Protein AF-A0A9E6JVU6-F1 (afdb_monomer_lite)

pLDDT: mean 82.99, std 10.59, range [49.16, 95.31]

Foldseek 3Di:
DVVVVVVVVPPVVVVVVVVVVLVVCLVPPLLVLLLVLLLCQLVWFACVVVVPVDRDTPPNLVSLLSSLVSLVVVCVVVVHADVVLCPDPVNVVLVVVLVVLVVVLVVDPCNVVSVVVSSSSSSVCVSCPRVVVVSPVPVVSVVSSVVSNVVSLVVLVVQLVVQCVVVVVDPVCCQPSSPRRDNGNVVNVVVD

Secondary structure (DSSP, 8-state):
-HHHHHTTT-GGGGHHHHHHHHHHHHHH-HHHHHHHHHHHSTT-EEGGGGT-S---EETHHHHHHHHHHHHHHHHHHTTS--HHHHHSHHHHHHHHHHHHHHHHHHTSSSHHHHHHHHHHHHHHHIIIIIIHHHHTTSHHHHHHHHHHHHHHHHHHHHHHHHHHHHTTT-TGGGGTTTTTT-S-HHHHHTT-

Radius of gyration: 19.64 Å; chains: 1; bounding box: 47×49×50 Å

Sequence (192 aa):
MNCIFIANEFYWFSIIPAFLLLLLLFIFSLDILLLLIVFLTPLSVNLNDLNLNIGLNLPTEPILFGVMILFIVRVVYEGGFDRNILRHPVSKAILFYLFWIFVTSFTSSLPLVSFKFFVSKLWFILPIYFLGTQLFKNPKNIRRFIWMYLISFLIVIFYTIFAHSKYGFDEQTSHWVMSPFYNDHTSYGALL

Structure (mmCIF, N/CA/C/O backbone):
data_AF-A0A9E6JVU6-F1
#
_entry.id   AF-A0A9E6JVU6-F1
#
loop_
_atom_site.group_PDB
_atom_site.id
_atom_site.type_symbol
_atom_site.label_atom_id
_atom_site.label_alt_id
_atom_site.label_comp_id
_atom_site.label_asym_id
_atom_site.label_entity_id
_atom_site.label_seq_id
_atom_site.pdbx_PDB_ins_code
_atom_site.Cartn_x
_atom_site.Cartn_y
_atom_site.Cartn_z
_atom_site.occupancy
_atom_site.B_iso_or_equiv
_atom_site.auth_seq_id
_atom_site.auth_comp_id
_atom_site.auth_asym_id
_atom_site.auth_atom_id
_atom_site.pdbx_PDB_model_num
ATOM 1 N N . MET A 1 1 ? 1.590 -29.828 -16.496 1.00 53.28 1 MET A N 1
ATOM 2 C CA . MET A 1 1 ? 0.359 -29.343 -17.161 1.00 53.28 1 MET A CA 1
ATOM 3 C C . MET A 1 1 ? 0.561 -27.976 -17.820 1.00 53.28 1 MET A C 1
ATOM 5 O O . MET A 1 1 ? 0.352 -27.905 -19.019 1.00 53.28 1 MET A O 1
ATOM 9 N N . ASN A 1 2 ? 1.072 -26.943 -17.129 1.00 49.16 2 ASN A N 1
ATOM 10 C CA . ASN A 1 2 ? 1.327 -25.617 -17.739 1.00 49.16 2 ASN A CA 1
ATOM 11 C C . ASN A 1 2 ? 2.270 -25.629 -18.964 1.00 49.16 2 ASN A C 1
ATOM 13 O O . ASN A 1 2 ? 1.992 -24.938 -19.937 1.00 49.16 2 ASN A O 1
ATOM 17 N N . CYS A 1 3 ? 3.319 -26.463 -18.987 1.00 55.72 3 CYS A N 1
ATOM 18 C CA . CYS A 1 3 ? 4.245 -26.526 -20.133 1.00 55.72 3 CYS A CA 1
ATOM 19 C C . CYS A 1 3 ? 3.602 -27.024 -21.444 1.00 55.72 3 CYS A C 1
ATOM 21 O O . CYS A 1 3 ? 4.065 -26.657 -22.515 1.00 55.72 3 CYS A O 1
ATOM 23 N N . ILE A 1 4 ? 2.532 -27.827 -21.373 1.00 56.12 4 ILE A N 1
ATOM 24 C CA . ILE A 1 4 ? 1.838 -28.370 -22.559 1.00 56.12 4 ILE A CA 1
ATOM 25 C C . ILE A 1 4 ? 0.898 -27.317 -23.174 1.00 56.12 4 ILE A C 1
ATOM 27 O O . ILE A 1 4 ? 0.656 -27.321 -24.376 1.00 56.12 4 ILE A O 1
ATOM 31 N N . PHE A 1 5 ? 0.394 -26.378 -22.369 1.00 51.97 5 PHE A N 1
ATOM 32 C CA . PHE A 1 5 ? -0.512 -25.322 -22.832 1.00 51.97 5 PHE A CA 1
ATOM 33 C C . PHE A 1 5 ? 0.215 -24.066 -23.327 1.00 51.97 5 PHE A C 1
ATOM 35 O O . PHE A 1 5 ? -0.285 -23.409 -24.234 1.00 51.97 5 PHE A O 1
ATOM 42 N N . ILE A 1 6 ? 1.424 -23.785 -22.821 1.00 55.91 6 ILE A N 1
ATOM 43 C CA . ILE A 1 6 ? 2.306 -22.735 -23.368 1.00 55.91 6 ILE A CA 1
ATOM 44 C C . ILE A 1 6 ? 2.699 -23.052 -24.821 1.00 55.91 6 ILE A C 1
ATOM 46 O O . ILE A 1 6 ? 2.793 -22.146 -25.640 1.00 55.91 6 ILE A O 1
ATOM 50 N N . ALA A 1 7 ? 2.843 -24.337 -25.163 1.00 57.94 7 ALA A N 1
ATOM 51 C CA . ALA A 1 7 ? 3.103 -24.788 -26.532 1.00 57.94 7 ALA A CA 1
ATOM 52 C C . ALA A 1 7 ? 1.909 -24.600 -27.497 1.00 57.94 7 ALA A C 1
ATOM 54 O O . ALA A 1 7 ? 2.096 -24.705 -28.702 1.00 57.94 7 ALA A O 1
ATOM 55 N N . ASN A 1 8 ? 0.704 -24.316 -26.981 1.00 60.50 8 ASN A N 1
ATOM 56 C CA . ASN A 1 8 ? -0.525 -24.103 -27.758 1.00 60.50 8 ASN A CA 1
ATOM 57 C C . ASN A 1 8 ? -0.965 -22.619 -27.799 1.00 60.50 8 ASN A C 1
ATOM 59 O O . ASN A 1 8 ? -2.124 -22.339 -28.080 1.00 60.50 8 ASN A O 1
ATOM 63 N N . GLU A 1 9 ? -0.077 -21.673 -27.461 1.00 60.44 9 GLU A N 1
ATOM 64 C CA . GLU A 1 9 ? -0.303 -20.208 -27.482 1.00 60.44 9 GLU A CA 1
ATOM 65 C C . GLU A 1 9 ? -1.475 -19.661 -26.629 1.00 60.44 9 GLU A C 1
ATOM 67 O O . GLU A 1 9 ? -1.832 -18.484 -26.708 1.00 60.44 9 GLU A O 1
ATOM 72 N N . PHE A 1 10 ? -2.044 -20.453 -25.713 1.00 57.31 10 PHE A N 1
ATOM 73 C CA . PHE A 1 10 ? -3.068 -19.982 -24.769 1.00 57.31 10 PHE A CA 1
ATOM 74 C C . PHE A 1 10 ? -2.446 -19.373 -23.498 1.00 57.31 10 PHE A C 1
ATOM 76 O O . PHE A 1 10 ? -2.518 -19.937 -22.404 1.00 57.31 10 PHE A O 1
ATOM 83 N N . TYR A 1 11 ? -1.862 -18.177 -23.620 1.00 59.53 11 TYR A N 1
ATOM 84 C CA . TYR A 1 11 ? -1.200 -17.461 -22.512 1.00 59.53 11 TYR A CA 1
ATOM 85 C C . TYR A 1 11 ? -2.126 -17.115 -21.328 1.00 59.53 11 TYR A C 1
ATOM 87 O O . TYR A 1 11 ? -1.673 -17.024 -20.186 1.00 59.53 11 TYR A O 1
ATOM 95 N N . TRP A 1 12 ? -3.432 -16.989 -21.574 1.00 58.69 12 TRP A N 1
ATOM 96 C CA . TRP A 1 12 ? -4.444 -16.668 -20.558 1.00 58.69 12 TRP A CA 1
ATOM 97 C C . TRP A 1 12 ? -4.573 -17.754 -19.484 1.00 58.69 12 TRP A C 1
ATOM 99 O O . TRP A 1 12 ? -4.894 -17.461 -18.333 1.00 58.69 12 TRP A O 1
ATOM 109 N N . PHE A 1 13 ? -4.265 -19.009 -19.824 1.00 61.69 13 PHE A N 1
ATOM 110 C CA . PHE A 1 13 ? -4.377 -20.125 -18.888 1.00 61.69 13 PHE A CA 1
ATOM 111 C C . PHE A 1 13 ? -3.286 -20.103 -17.806 1.00 61.69 13 PHE A C 1
ATOM 113 O O . PHE A 1 13 ? -3.503 -20.616 -16.713 1.00 61.69 13 PHE A O 1
ATOM 120 N N . SER A 1 14 ? -2.148 -19.444 -18.053 1.00 63.38 14 SER A N 1
ATOM 121 C CA . SER A 1 14 ? -1.082 -19.260 -17.055 1.00 63.38 14 SER A CA 1
ATOM 122 C C . SER A 1 14 ? -1.459 -18.269 -15.947 1.00 63.38 14 SER A C 1
ATOM 124 O O . SER A 1 14 ? -0.895 -18.329 -14.855 1.00 63.38 14 SER A O 1
ATOM 126 N N . ILE A 1 15 ? -2.441 -17.393 -16.191 1.00 69.56 15 ILE A N 1
ATOM 127 C CA . ILE A 1 15 ? -2.975 -16.463 -15.184 1.00 69.56 15 ILE A CA 1
ATOM 128 C C . ILE A 1 15 ? -3.874 -17.210 -14.189 1.00 69.56 15 ILE A C 1
ATOM 130 O O . ILE A 1 15 ? -3.940 -16.833 -13.022 1.00 69.56 15 ILE A O 1
ATOM 134 N N . ILE A 1 16 ? -4.514 -18.307 -14.609 1.00 75.81 16 ILE A N 1
ATOM 135 C CA . ILE A 1 16 ? -5.481 -19.048 -13.788 1.00 75.81 16 ILE A CA 1
ATOM 136 C C . ILE A 1 16 ? -4.838 -19.614 -12.508 1.00 75.81 16 ILE A C 1
ATOM 138 O O . ILE A 1 16 ? -5.387 -19.358 -11.439 1.00 75.81 16 ILE A O 1
ATOM 142 N N . PRO A 1 17 ? -3.677 -20.307 -12.533 1.00 73.00 17 PRO A N 1
ATOM 143 C CA . PRO A 1 17 ? -3.016 -20.763 -11.309 1.00 73.00 17 PRO A CA 1
ATOM 144 C C . PRO A 1 17 ? -2.602 -19.621 -10.382 1.00 73.00 17 PRO A C 1
ATOM 146 O O . PRO A 1 17 ? -2.739 -19.748 -9.169 1.00 73.00 17 PRO A O 1
ATOM 149 N N . ALA A 1 18 ? -2.116 -18.504 -10.935 1.00 73.19 18 ALA A N 1
ATOM 150 C CA . ALA A 1 18 ? -1.723 -17.339 -10.146 1.00 73.19 18 ALA A CA 1
ATOM 151 C C . ALA A 1 18 ? -2.941 -16.692 -9.472 1.00 73.19 18 ALA A C 1
ATOM 153 O O . ALA A 1 18 ? -2.909 -16.403 -8.279 1.00 73.19 18 ALA A O 1
ATOM 154 N N . PHE A 1 19 ? -4.039 -16.539 -10.212 1.00 77.19 19 PHE A N 1
ATOM 155 C CA . PHE A 1 19 ? -5.305 -16.030 -9.699 1.00 77.19 19 PHE A CA 1
ATOM 156 C C . PHE A 1 19 ? -5.915 -16.965 -8.647 1.00 77.19 19 PHE A C 1
ATOM 158 O O . PHE A 1 19 ? -6.348 -16.506 -7.594 1.00 77.19 19 PHE A O 1
ATOM 165 N N . LEU A 1 20 ? -5.887 -18.280 -8.881 1.00 75.44 20 LEU A N 1
ATOM 166 C CA . LEU A 1 20 ? -6.368 -19.281 -7.930 1.00 75.44 20 LEU A CA 1
ATOM 167 C C . LEU A 1 20 ? -5.529 -19.278 -6.646 1.00 75.44 20 LEU A C 1
ATOM 169 O O . LEU A 1 20 ? -6.083 -19.312 -5.553 1.00 75.44 20 LEU A O 1
ATOM 173 N N . LEU A 1 21 ? -4.202 -19.188 -6.758 1.00 74.94 21 LEU A N 1
ATOM 174 C CA . LEU A 1 21 ? -3.305 -19.069 -5.609 1.00 74.94 21 LEU A CA 1
ATOM 175 C C . LEU A 1 21 ? -3.576 -17.784 -4.821 1.00 74.94 21 LEU A C 1
ATOM 177 O O . LEU A 1 21 ? -3.595 -17.811 -3.595 1.00 74.94 21 LEU A O 1
ATOM 181 N N . LEU A 1 22 ? -3.849 -16.679 -5.511 1.00 73.81 22 LEU A N 1
ATOM 182 C CA . LEU A 1 22 ? -4.203 -15.404 -4.895 1.00 73.81 22 LEU A CA 1
ATOM 183 C C . LEU A 1 22 ? -5.552 -15.494 -4.155 1.00 73.81 22 LEU A C 1
ATOM 185 O O . LEU A 1 22 ? -5.650 -15.053 -3.011 1.00 73.81 22 LEU A O 1
ATOM 189 N N . LEU A 1 23 ? -6.559 -16.146 -4.745 1.00 76.75 23 LEU A N 1
ATOM 190 C CA . LEU A 1 23 ? -7.835 -16.449 -4.084 1.00 76.75 23 LEU A CA 1
ATOM 191 C C . LEU A 1 23 ? -7.674 -17.375 -2.872 1.00 76.75 23 LEU A C 1
ATOM 193 O O . LEU A 1 23 ? -8.315 -17.164 -1.845 1.00 76.75 23 LEU A O 1
ATOM 197 N N . LEU A 1 24 ? -6.802 -18.380 -2.958 1.00 74.62 24 LEU A N 1
ATOM 198 C CA . LEU A 1 24 ? -6.487 -19.238 -1.818 1.00 74.62 24 LEU A CA 1
ATOM 199 C C . LEU A 1 24 ? -5.820 -18.416 -0.707 1.00 74.62 24 LEU A C 1
ATOM 201 O O . LEU A 1 24 ? -6.258 -18.471 0.437 1.00 74.62 24 LEU A O 1
ATOM 205 N N . LEU A 1 25 ? -4.826 -17.583 -1.023 1.00 73.19 25 LEU A N 1
ATOM 206 C CA . LEU A 1 25 ? -4.182 -16.708 -0.037 1.00 73.19 25 LEU A CA 1
ATOM 207 C C . LEU A 1 25 ? -5.180 -15.769 0.657 1.00 73.19 25 LEU A C 1
ATOM 209 O O . LEU A 1 25 ? -5.063 -15.553 1.864 1.00 73.19 25 LEU A O 1
ATOM 213 N N . PHE A 1 26 ? -6.186 -15.280 -0.074 1.00 73.38 26 PHE A N 1
ATOM 214 C CA . PHE A 1 26 ? -7.302 -14.498 0.469 1.00 73.38 26 PHE A CA 1
ATOM 215 C C . PHE A 1 26 ? -8.091 -15.215 1.555 1.00 73.38 26 PHE A C 1
ATOM 217 O O . PHE A 1 26 ? -8.480 -14.585 2.536 1.00 73.38 26 PHE A O 1
ATOM 224 N N . ILE A 1 27 ? -8.281 -16.522 1.417 1.00 68.00 27 ILE A N 1
ATOM 225 C CA . ILE A 1 27 ? -9.034 -17.324 2.381 1.00 68.00 27 ILE A CA 1
ATOM 226 C C . ILE A 1 27 ? -8.125 -17.809 3.521 1.00 68.00 27 ILE A C 1
ATOM 228 O O . ILE A 1 27 ? -8.565 -17.885 4.667 1.00 68.00 27 ILE A O 1
ATOM 232 N N . PHE A 1 28 ? -6.858 -18.120 3.232 1.00 68.44 28 PHE A N 1
ATOM 233 C CA . PHE A 1 28 ? -5.985 -18.840 4.162 1.00 68.44 28 PHE A CA 1
ATOM 234 C C . PHE A 1 28 ? -5.038 -17.958 4.989 1.00 68.44 28 PHE A C 1
ATOM 236 O O . PHE A 1 28 ? -4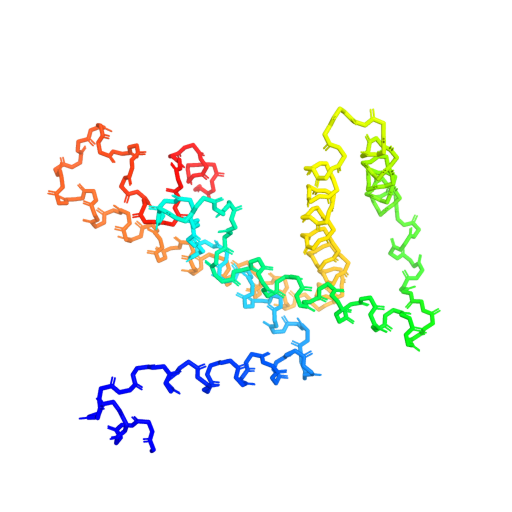.675 -18.359 6.095 1.00 68.44 28 PHE A O 1
ATOM 243 N N . SER A 1 29 ? -4.611 -16.779 4.512 1.00 77.88 29 SER A N 1
ATOM 244 C CA . SER A 1 29 ? -3.599 -15.991 5.237 1.00 77.88 29 SER A CA 1
ATOM 245 C C . SER A 1 29 ? -3.552 -14.505 4.860 1.00 77.88 29 SER A C 1
ATOM 247 O O . SER A 1 29 ? -2.857 -14.105 3.922 1.00 77.88 29 SER A O 1
ATOM 249 N N . LEU A 1 30 ? -4.193 -13.660 5.675 1.00 81.25 30 LEU A N 1
ATOM 250 C CA . LEU A 1 30 ? -4.125 -12.197 5.531 1.00 81.25 30 LEU A CA 1
ATOM 251 C C . LEU A 1 30 ? -2.701 -11.645 5.728 1.00 81.25 30 LEU A C 1
ATOM 253 O O . LEU A 1 30 ? -2.312 -10.696 5.049 1.00 81.25 30 LEU A O 1
ATOM 257 N N . ASP A 1 31 ? -1.897 -12.266 6.595 1.00 83.38 31 ASP A N 1
ATOM 258 C CA . ASP A 1 31 ? -0.523 -11.826 6.866 1.00 83.38 31 ASP A CA 1
ATOM 259 C C . ASP A 1 31 ? 0.374 -11.915 5.623 1.00 83.38 31 ASP A C 1
ATOM 261 O O . ASP A 1 31 ? 1.122 -10.987 5.309 1.00 83.38 31 ASP A O 1
ATOM 265 N N . ILE A 1 32 ? 0.289 -13.035 4.897 1.00 85.06 32 ILE A N 1
ATOM 266 C CA . ILE A 1 32 ? 1.079 -13.267 3.681 1.00 85.06 32 ILE A CA 1
ATOM 267 C C . ILE A 1 32 ? 0.606 -12.332 2.569 1.00 85.06 32 ILE A C 1
ATOM 269 O O . ILE A 1 32 ? 1.436 -11.805 1.836 1.00 85.06 32 ILE A O 1
ATOM 273 N N . LEU A 1 33 ? -0.701 -12.070 2.475 1.00 87.00 33 LEU A N 1
ATOM 274 C CA . LEU A 1 33 ? -1.240 -11.115 1.510 1.00 87.00 33 LEU A CA 1
ATOM 275 C C . LEU A 1 33 ? -0.729 -9.700 1.727 1.00 87.00 33 LEU A C 1
ATOM 277 O O . LEU A 1 33 ? -0.344 -9.050 0.762 1.00 87.00 33 LEU A O 1
ATOM 281 N N . LEU A 1 34 ? -0.683 -9.225 2.972 1.00 88.88 34 LEU A N 1
ATOM 282 C CA . LEU A 1 34 ? -0.108 -7.914 3.261 1.00 88.88 34 LEU A CA 1
ATOM 283 C C . LEU A 1 34 ? 1.375 -7.854 2.895 1.00 88.88 34 LEU A C 1
ATOM 285 O O . LEU A 1 34 ? 1.809 -6.884 2.282 1.00 88.88 34 LEU A O 1
ATOM 289 N N . LEU A 1 35 ? 2.149 -8.892 3.224 1.00 89.25 35 LEU A N 1
ATOM 290 C CA . LEU A 1 35 ? 3.562 -8.967 2.839 1.00 89.25 35 LEU A CA 1
ATOM 291 C C . LEU A 1 35 ? 3.742 -9.011 1.314 1.00 89.25 35 LEU A C 1
ATOM 293 O O . LEU A 1 35 ? 4.674 -8.400 0.794 1.00 89.25 35 LEU A O 1
ATOM 297 N N . LEU A 1 36 ? 2.841 -9.690 0.601 1.00 89.62 36 LEU A N 1
ATOM 298 C CA . LEU A 1 36 ? 2.813 -9.725 -0.857 1.00 89.62 36 LEU A CA 1
ATOM 299 C C . LEU A 1 36 ? 2.465 -8.354 -1.443 1.00 89.62 36 LEU A C 1
ATOM 301 O O . LEU A 1 36 ? 3.141 -7.918 -2.364 1.00 89.62 36 LEU A O 1
ATOM 305 N N . ILE A 1 37 ? 1.464 -7.651 -0.903 1.00 90.62 37 ILE A N 1
ATOM 306 C CA . ILE A 1 37 ? 1.123 -6.286 -1.327 1.00 90.62 37 ILE A CA 1
ATOM 307 C C . ILE A 1 37 ? 2.347 -5.385 -1.189 1.00 90.62 37 ILE A C 1
ATOM 309 O O . ILE A 1 37 ? 2.710 -4.716 -2.143 1.00 90.62 37 ILE A O 1
ATOM 313 N N . VAL A 1 38 ? 3.015 -5.418 -0.035 1.00 91.69 38 VAL A N 1
ATOM 314 C CA . VAL A 1 38 ? 4.202 -4.596 0.251 1.00 91.69 38 VAL A CA 1
ATOM 315 C C . VAL A 1 38 ? 5.341 -4.896 -0.712 1.00 91.69 38 VAL A C 1
ATOM 317 O O . VAL A 1 38 ? 6.021 -3.978 -1.160 1.00 91.69 38 VAL A O 1
ATOM 320 N N . PHE A 1 39 ? 5.527 -6.168 -1.059 1.00 91.81 39 PHE A N 1
ATOM 321 C CA . PHE A 1 39 ? 6.469 -6.569 -2.094 1.00 91.81 39 PHE A CA 1
ATOM 322 C C . PHE A 1 39 ? 6.048 -6.080 -3.484 1.00 91.81 39 PHE A C 1
ATOM 324 O O . PHE A 1 39 ? 6.892 -5.685 -4.277 1.00 91.81 39 PHE A O 1
ATOM 331 N N . LEU A 1 40 ? 4.759 -6.080 -3.807 1.00 89.75 40 LEU A N 1
ATOM 332 C CA . LEU A 1 40 ? 4.274 -5.646 -5.115 1.00 89.75 40 LEU A CA 1
ATOM 333 C C . LEU A 1 40 ? 4.188 -4.119 -5.247 1.00 89.75 40 LEU A C 1
ATOM 335 O O . LEU A 1 40 ? 4.125 -3.643 -6.372 1.00 89.75 40 LEU A O 1
ATOM 339 N N . THR A 1 41 ? 4.209 -3.347 -4.153 1.00 89.50 41 THR A N 1
ATOM 340 C CA . THR A 1 41 ? 4.083 -1.877 -4.188 1.00 89.50 41 THR A CA 1
ATOM 341 C C . THR A 1 41 ? 5.146 -1.201 -5.058 1.00 89.50 41 THR A C 1
ATOM 343 O O . THR A 1 41 ? 4.749 -0.473 -5.967 1.00 89.50 41 THR A O 1
ATOM 346 N N . PRO A 1 42 ? 6.459 -1.453 -4.882 1.00 87.25 42 PRO A N 1
ATOM 347 C CA . PRO A 1 42 ? 7.476 -0.847 -5.747 1.00 87.25 42 PRO A CA 1
ATOM 348 C C . PRO A 1 42 ? 7.432 -1.362 -7.191 1.00 87.25 42 PRO A C 1
ATOM 350 O O . PRO A 1 42 ? 7.838 -0.661 -8.106 1.00 87.25 42 PRO A O 1
ATOM 353 N N . LEU A 1 43 ? 6.929 -2.582 -7.401 1.00 86.69 43 LEU A N 1
ATOM 354 C CA . LEU A 1 43 ? 6.818 -3.223 -8.717 1.00 86.69 43 LEU A CA 1
ATOM 355 C C . LEU A 1 43 ? 5.474 -2.953 -9.407 1.00 86.69 43 LEU A C 1
ATOM 357 O O . LEU A 1 43 ? 5.210 -3.513 -10.472 1.00 86.69 43 LEU A O 1
ATOM 361 N N . SER A 1 44 ? 4.599 -2.156 -8.793 1.00 86.06 44 SER A N 1
ATOM 362 C CA . SER A 1 44 ? 3.299 -1.845 -9.373 1.00 86.06 44 SER A CA 1
ATOM 363 C C . SER A 1 44 ? 3.454 -0.864 -10.527 1.00 86.06 44 SER A C 1
ATOM 365 O O . SER A 1 44 ? 4.314 0.009 -10.500 1.00 86.06 44 SER A O 1
ATOM 367 N N . VAL A 1 45 ? 2.633 -1.043 -11.556 1.00 83.25 45 VAL A N 1
ATOM 368 C CA . VAL A 1 45 ? 2.657 -0.228 -12.770 1.00 83.25 45 VAL A CA 1
ATOM 369 C C . VAL A 1 45 ? 1.365 0.567 -12.843 1.00 83.25 45 VAL A C 1
ATOM 371 O O . VAL A 1 45 ? 0.273 0.015 -12.651 1.00 83.25 45 VAL A O 1
ATOM 374 N N . ASN A 1 46 ? 1.487 1.861 -13.128 1.00 80.88 46 ASN A N 1
ATOM 375 C CA . ASN A 1 46 ? 0.334 2.722 -13.316 1.00 80.88 46 ASN A CA 1
ATOM 376 C C . ASN A 1 46 ? -0.289 2.486 -14.698 1.00 80.88 46 ASN A C 1
ATOM 378 O O . ASN A 1 46 ? 0.388 2.537 -15.723 1.00 80.88 46 ASN A O 1
ATOM 382 N N . LEU A 1 47 ? -1.598 2.238 -14.737 1.00 73.81 47 LEU A N 1
ATOM 383 C CA . LEU A 1 47 ? -2.301 1.977 -15.992 1.00 73.81 47 LEU A CA 1
ATOM 384 C C . LEU A 1 47 ? -2.472 3.213 -16.890 1.00 73.81 47 LEU A C 1
ATOM 386 O O . LEU A 1 47 ? -2.653 3.029 -18.095 1.00 73.81 47 LEU A O 1
ATOM 390 N N . ASN A 1 48 ? -2.374 4.440 -16.357 1.00 65.56 48 ASN A N 1
ATOM 391 C CA . ASN A 1 48 ? -2.434 5.646 -17.193 1.00 65.56 48 ASN A CA 1
ATOM 392 C C . ASN A 1 48 ? -1.297 5.665 -18.221 1.00 65.56 48 ASN A C 1
ATOM 394 O O . ASN A 1 48 ? -1.516 6.066 -19.362 1.00 65.56 48 ASN A O 1
ATOM 398 N N . ASP A 1 49 ? -0.117 5.164 -17.846 1.00 61.09 49 ASP A N 1
ATOM 399 C CA . ASP A 1 49 ? 1.058 5.103 -18.722 1.00 61.09 49 ASP A CA 1
ATOM 400 C C . ASP A 1 49 ? 0.892 4.047 -19.835 1.00 61.09 49 ASP A C 1
ATOM 402 O O . ASP A 1 49 ? 1.608 4.060 -20.834 1.00 61.09 49 ASP A O 1
ATOM 406 N N . LEU A 1 50 ? -0.093 3.149 -19.700 1.00 60.88 50 LEU A N 1
ATOM 407 C CA . LEU A 1 50 ? -0.427 2.091 -20.659 1.00 60.88 50 LEU A CA 1
ATOM 408 C C . LEU A 1 50 ? -1.577 2.476 -21.611 1.00 60.88 50 LEU A C 1
ATOM 410 O O . LEU A 1 50 ? -2.191 1.597 -22.216 1.00 60.88 50 LEU A O 1
ATOM 414 N N . ASN A 1 51 ? -1.880 3.772 -21.764 1.00 60.91 51 ASN A N 1
ATOM 415 C CA . ASN A 1 51 ? -2.985 4.306 -22.585 1.00 60.91 51 ASN A CA 1
ATOM 416 C C . ASN A 1 51 ? -4.390 3.843 -22.154 1.00 60.91 51 ASN A C 1
ATOM 418 O O . ASN A 1 51 ? -5.370 4.012 -22.885 1.00 60.91 51 ASN A O 1
ATOM 422 N N . LEU A 1 52 ? -4.516 3.276 -20.957 1.00 60.28 52 LEU A N 1
ATOM 423 C CA . LEU A 1 52 ? -5.796 3.018 -20.320 1.00 60.28 52 LEU A CA 1
ATOM 424 C C . LEU A 1 52 ? -6.037 4.218 -19.405 1.00 60.28 52 LEU A C 1
ATOM 426 O O . LEU A 1 52 ? -5.315 4.365 -18.432 1.00 60.28 52 LEU A O 1
ATOM 430 N N . ASN A 1 53 ? -7.009 5.090 -19.705 1.00 60.56 53 ASN A N 1
ATOM 431 C CA . ASN A 1 53 ? -7.379 6.288 -18.911 1.00 60.56 53 ASN A CA 1
ATOM 432 C C . ASN A 1 53 ? -7.949 5.944 -17.509 1.00 60.56 53 ASN A C 1
ATOM 434 O O . ASN A 1 53 ? -8.980 6.459 -17.070 1.00 60.56 53 ASN A O 1
ATOM 438 N N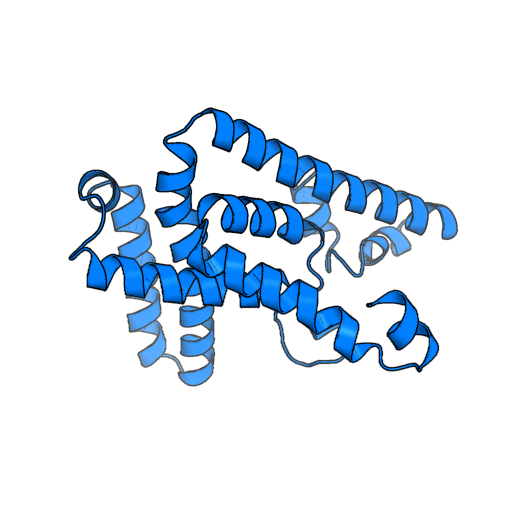 . ILE A 1 54 ? -7.326 4.993 -16.829 1.00 68.69 54 ILE A N 1
ATOM 439 C CA . ILE A 1 54 ? -7.696 4.374 -15.576 1.00 68.69 54 ILE A CA 1
ATOM 440 C C . ILE A 1 54 ? -6.480 4.568 -14.674 1.00 68.69 54 ILE A C 1
ATOM 442 O O . ILE A 1 54 ? -5.496 3.851 -14.796 1.00 68.69 54 ILE A O 1
ATOM 446 N N . GLY A 1 55 ? -6.546 5.526 -13.753 1.00 67.69 55 GLY A N 1
ATOM 447 C CA . GLY A 1 55 ? -5.450 5.817 -12.824 1.00 67.69 55 GLY A CA 1
ATOM 448 C C . GLY A 1 55 ? -5.350 4.824 -11.671 1.00 67.69 55 GLY A C 1
ATOM 449 O O . GLY A 1 55 ? -5.396 5.248 -10.522 1.00 67.69 55 GLY A O 1
ATOM 450 N N . LEU A 1 56 ? -5.272 3.527 -11.978 1.00 79.25 56 LEU A N 1
ATOM 451 C CA . LEU A 1 56 ? -5.111 2.444 -11.007 1.00 79.25 56 LEU A CA 1
ATOM 452 C C . LEU A 1 56 ? -3.721 1.817 -11.147 1.00 79.25 56 LEU A C 1
ATOM 454 O O . LEU A 1 56 ? -3.250 1.581 -12.262 1.00 79.25 56 LEU A O 1
ATOM 458 N N . ASN A 1 57 ? -3.100 1.481 -10.019 1.00 82.31 57 ASN A N 1
ATOM 459 C CA . ASN A 1 57 ? -1.852 0.726 -9.978 1.00 82.31 57 ASN A CA 1
ATOM 460 C C . ASN A 1 57 ? -2.131 -0.782 -9.940 1.00 82.31 57 ASN A C 1
ATOM 462 O O . ASN A 1 57 ? -2.663 -1.319 -8.961 1.00 82.31 57 ASN A O 1
ATOM 466 N N . LEU A 1 58 ? -1.749 -1.491 -11.002 1.00 82.94 58 LEU A N 1
ATOM 467 C CA . LEU A 1 58 ? -1.809 -2.951 -11.036 1.00 82.94 58 LEU A CA 1
ATOM 468 C C . LEU A 1 58 ? -0.469 -3.560 -10.602 1.00 82.94 58 LEU A C 1
ATOM 470 O O . LEU A 1 58 ? 0.582 -3.018 -10.938 1.00 82.94 58 LEU A O 1
ATOM 474 N N . PRO A 1 59 ? -0.470 -4.710 -9.899 1.00 83.19 59 PRO A N 1
ATOM 475 C CA . PRO A 1 59 ? -1.623 -5.491 -9.423 1.00 83.19 59 PRO A CA 1
ATOM 476 C C . PRO A 1 59 ? -2.100 -5.103 -8.007 1.00 83.19 59 PRO A C 1
ATOM 478 O O . PRO A 1 59 ? -2.997 -5.746 -7.464 1.00 83.19 59 PRO A O 1
ATOM 481 N N . THR A 1 60 ? -1.483 -4.106 -7.373 1.00 85.81 60 THR A N 1
ATOM 482 C CA . THR A 1 60 ? -1.616 -3.838 -5.933 1.00 85.81 60 THR A CA 1
ATOM 483 C C . THR A 1 60 ? -2.992 -3.337 -5.523 1.00 85.81 60 THR A C 1
ATOM 485 O O . THR A 1 60 ? -3.529 -3.809 -4.520 1.00 85.81 60 THR A O 1
ATOM 488 N N . GLU A 1 61 ? -3.597 -2.432 -6.291 1.00 86.81 61 GLU A N 1
ATOM 489 C CA . GLU A 1 61 ? -4.897 -1.853 -5.942 1.00 86.81 61 GLU A CA 1
ATOM 490 C C . GLU A 1 61 ? -6.049 -2.869 -5.953 1.00 86.81 61 GLU A C 1
ATOM 492 O O . GLU A 1 61 ? -6.785 -2.920 -4.964 1.00 86.81 61 GLU A O 1
ATOM 497 N N . PRO A 1 62 ? -6.201 -3.747 -6.967 1.00 87.44 62 PRO A N 1
ATOM 498 C CA . PRO A 1 62 ? -7.202 -4.813 -6.914 1.00 87.44 62 PRO A CA 1
ATOM 499 C C . PRO A 1 62 ? -7.030 -5.753 -5.718 1.00 87.44 62 PRO A C 1
ATOM 501 O O . PRO A 1 62 ? -8.018 -6.164 -5.107 1.00 87.44 62 PRO A O 1
ATOM 504 N N . ILE A 1 63 ? -5.784 -6.083 -5.358 1.00 88.50 63 ILE A N 1
ATOM 505 C CA . ILE A 1 63 ? -5.505 -6.948 -4.207 1.00 88.50 63 ILE A CA 1
ATOM 506 C C . ILE A 1 63 ? -5.920 -6.235 -2.916 1.00 88.50 63 ILE A C 1
ATOM 508 O O . ILE A 1 63 ? -6.634 -6.815 -2.101 1.00 88.50 63 ILE A O 1
ATOM 512 N N . LEU A 1 64 ? -5.544 -4.965 -2.747 1.00 90.50 64 LEU A N 1
ATOM 513 C CA . LEU A 1 64 ? -5.946 -4.144 -1.602 1.00 90.50 64 LEU A CA 1
ATOM 514 C C . LEU A 1 64 ? -7.466 -4.020 -1.476 1.00 90.50 64 LEU A C 1
ATOM 516 O O . LEU A 1 64 ? -8.004 -4.151 -0.376 1.00 90.50 64 LEU A O 1
ATOM 520 N N . PHE A 1 65 ? -8.166 -3.841 -2.595 1.00 90.06 65 PHE A N 1
ATOM 521 C CA . PHE A 1 65 ? -9.623 -3.816 -2.619 1.00 90.06 65 PHE A CA 1
ATOM 522 C C . PHE A 1 65 ? -10.234 -5.140 -2.145 1.00 90.06 65 PHE A C 1
ATOM 524 O O . PHE A 1 65 ? -11.119 -5.140 -1.288 1.00 90.06 65 PHE A O 1
ATOM 531 N N . GLY A 1 66 ? -9.719 -6.275 -2.626 1.00 88.50 66 GLY A N 1
ATOM 532 C CA . GLY A 1 66 ? -10.132 -7.594 -2.144 1.00 88.50 66 GLY A CA 1
ATOM 533 C C . GLY A 1 66 ? -9.873 -7.777 -0.644 1.00 88.50 66 GLY A C 1
ATOM 534 O O . GLY A 1 66 ? -10.748 -8.250 0.084 1.00 88.50 66 GLY A O 1
ATOM 535 N N . VAL A 1 67 ? -8.712 -7.325 -0.150 1.00 89.50 67 VAL A N 1
ATOM 536 C CA . VAL A 1 67 ? -8.365 -7.399 1.280 1.00 89.50 67 VAL A CA 1
ATOM 537 C C . VAL A 1 67 ? -9.316 -6.534 2.107 1.00 89.50 67 VAL A C 1
ATOM 539 O O . VAL A 1 67 ? -9.746 -6.955 3.178 1.00 89.50 67 VAL A O 1
ATOM 542 N N . MET A 1 68 ? -9.680 -5.348 1.618 1.00 91.62 68 MET A N 1
ATOM 543 C CA . MET A 1 68 ? -10.643 -4.471 2.280 1.00 91.62 68 MET A CA 1
ATOM 544 C C . MET A 1 68 ? -12.009 -5.151 2.431 1.00 91.62 68 MET A C 1
ATOM 546 O O . MET A 1 68 ? -12.577 -5.120 3.522 1.00 91.62 68 MET A O 1
ATOM 550 N N . ILE A 1 69 ? -12.528 -5.787 1.374 1.00 89.94 69 ILE A N 1
ATOM 551 C CA . ILE A 1 69 ? -13.809 -6.508 1.435 1.00 89.94 69 ILE A CA 1
ATOM 552 C C . ILE A 1 69 ? -13.742 -7.615 2.487 1.00 89.94 69 ILE A C 1
ATOM 554 O O . ILE A 1 69 ? -14.615 -7.697 3.349 1.00 89.94 69 ILE A O 1
ATOM 558 N N . LEU A 1 70 ? -12.687 -8.430 2.466 1.00 87.56 70 LEU A N 1
ATOM 559 C CA . LEU A 1 70 ? -12.512 -9.504 3.445 1.00 87.56 70 LEU A CA 1
ATOM 560 C C . LEU A 1 70 ? -12.369 -8.978 4.867 1.00 87.56 70 LEU A C 1
ATOM 562 O O . LEU A 1 70 ? -12.924 -9.563 5.792 1.00 87.56 70 LEU A O 1
ATOM 566 N N . PHE A 1 71 ? -11.660 -7.866 5.050 1.00 87.88 71 PHE A N 1
ATOM 567 C CA . PHE A 1 71 ? -11.547 -7.206 6.341 1.00 87.88 71 PHE A CA 1
ATOM 568 C C . PHE A 1 71 ? -12.918 -6.775 6.869 1.00 87.88 71 PHE A C 1
ATOM 570 O O . PHE A 1 71 ? -13.243 -7.069 8.017 1.00 87.88 71 PHE A O 1
ATOM 577 N N . ILE A 1 72 ? -13.745 -6.141 6.032 1.00 89.38 72 ILE A N 1
ATOM 578 C CA . ILE A 1 72 ? -15.106 -5.732 6.405 1.00 89.38 72 ILE A CA 1
ATOM 579 C C . ILE A 1 72 ? -15.953 -6.958 6.766 1.00 89.38 72 ILE A C 1
ATOM 581 O O . ILE A 1 72 ? -16.563 -6.978 7.833 1.00 89.38 72 ILE A O 1
ATOM 585 N N . VAL A 1 73 ? -15.951 -7.998 5.924 1.00 88.75 73 VAL A N 1
ATOM 586 C CA . VAL A 1 73 ? -16.688 -9.250 6.178 1.00 88.75 73 VAL A CA 1
ATOM 587 C C . VAL A 1 73 ? -16.253 -9.882 7.498 1.00 88.75 73 VAL A C 1
ATOM 589 O O . VAL A 1 73 ? -17.098 -10.265 8.304 1.00 88.75 73 VAL A O 1
ATOM 592 N N . ARG A 1 74 ? -14.944 -9.938 7.759 1.00 85.75 74 ARG A N 1
ATOM 593 C CA . ARG A 1 74 ? -14.383 -10.483 8.997 1.00 85.75 74 ARG A CA 1
ATOM 594 C C . ARG A 1 74 ? -14.827 -9.692 10.223 1.00 85.75 74 ARG A C 1
ATOM 596 O O . ARG A 1 74 ? -15.255 -10.297 11.197 1.00 85.75 74 ARG A O 1
ATOM 603 N N . VAL A 1 75 ? -14.765 -8.362 10.173 1.00 88.12 75 VAL A N 1
ATOM 604 C CA . VAL A 1 75 ? -15.196 -7.495 11.284 1.00 88.12 75 VAL A CA 1
ATOM 605 C C . VAL A 1 75 ? -16.690 -7.661 11.571 1.00 88.12 75 VAL A C 1
ATOM 607 O O . VAL A 1 75 ? -17.084 -7.687 12.735 1.00 88.12 75 VAL A O 1
ATOM 610 N N . VAL A 1 76 ? -17.519 -7.805 10.533 1.00 89.06 76 VAL A N 1
ATOM 611 C CA . VAL A 1 76 ? -18.960 -8.061 10.687 1.00 89.06 76 VAL A CA 1
ATOM 612 C C . VAL A 1 76 ? -19.213 -9.446 11.290 1.00 89.06 76 VAL A C 1
ATOM 614 O O . VAL A 1 76 ? -20.015 -9.561 12.212 1.00 89.06 76 VAL A O 1
ATOM 617 N N . TYR A 1 77 ? -18.511 -10.481 10.819 1.00 87.06 77 TYR A N 1
ATOM 618 C CA . TYR A 1 77 ? -18.671 -11.860 11.293 1.00 87.06 77 TYR A CA 1
ATOM 619 C C . TYR A 1 77 ? -18.181 -12.064 12.736 1.00 87.06 77 TYR A C 1
ATOM 621 O O . TYR A 1 77 ? -18.858 -12.701 13.536 1.00 87.06 77 TYR A O 1
ATOM 629 N N . GLU A 1 78 ? -17.024 -11.498 13.092 1.00 84.31 78 GLU A N 1
ATOM 630 C CA . GLU A 1 78 ? -16.455 -11.571 14.446 1.00 84.31 78 GLU A CA 1
ATOM 631 C C . GLU A 1 78 ? -17.153 -10.610 15.437 1.00 84.31 78 GLU A C 1
ATOM 633 O O . GLU A 1 78 ? -16.874 -10.641 16.635 1.00 84.31 78 GLU A O 1
ATOM 638 N N . GLY A 1 79 ? -18.080 -9.764 14.965 1.00 79.00 79 GLY A N 1
ATOM 639 C CA . GLY A 1 79 ? -18.849 -8.838 15.802 1.00 79.00 79 GLY A CA 1
ATOM 640 C C . GLY A 1 79 ? -18.056 -7.622 16.296 1.00 79.00 79 GLY A C 1
ATOM 641 O O . GLY A 1 79 ? -18.452 -6.970 17.266 1.00 79.00 79 GLY A O 1
ATOM 642 N N . GLY A 1 80 ? -16.933 -7.300 15.651 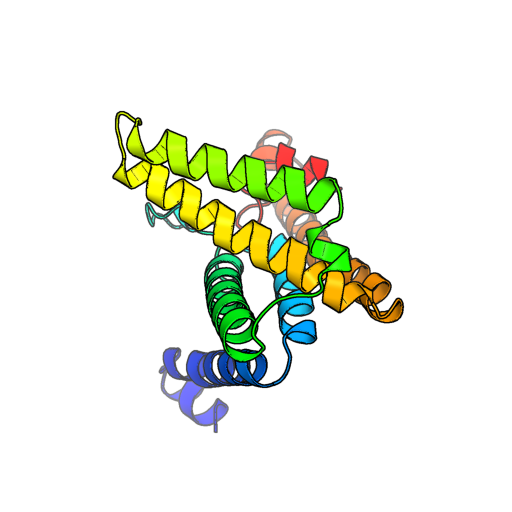1.00 79.56 80 GLY A N 1
ATOM 643 C CA . GLY A 1 80 ? -16.125 -6.125 15.956 1.00 79.56 80 GLY A CA 1
ATOM 644 C C . GLY A 1 80 ? -14.637 -6.292 15.659 1.00 79.56 80 GLY A C 1
ATOM 645 O O . GLY A 1 80 ? -14.181 -7.295 15.124 1.00 79.56 80 GLY A O 1
ATOM 646 N N . PHE A 1 81 ? -13.869 -5.266 16.022 1.00 85.25 81 PHE A N 1
ATOM 647 C CA . PHE A 1 81 ? -12.409 -5.252 15.944 1.00 85.25 81 PHE A CA 1
ATOM 648 C C . PHE A 1 81 ? -11.815 -4.934 17.323 1.00 85.25 81 PHE A C 1
ATOM 650 O O . PHE A 1 81 ? -12.512 -4.443 18.216 1.00 85.25 81 PHE A O 1
ATOM 657 N N . ASP A 1 82 ? -10.520 -5.202 17.497 1.00 84.50 82 ASP A N 1
ATOM 658 C CA . ASP A 1 82 ? -9.784 -4.969 18.742 1.00 84.50 82 ASP A CA 1
ATOM 659 C C . ASP A 1 82 ? -10.007 -3.535 19.269 1.00 84.50 82 ASP A C 1
ATOM 661 O O . ASP A 1 82 ? -9.600 -2.535 18.662 1.00 84.50 82 ASP A O 1
ATOM 665 N N . ARG A 1 83 ? -10.683 -3.434 20.421 1.00 83.00 83 ARG A N 1
ATOM 666 C CA . ARG A 1 83 ? -11.096 -2.155 21.021 1.00 83.00 83 ARG A CA 1
ATOM 667 C C . ARG A 1 83 ? -9.906 -1.283 21.402 1.00 83.00 83 ARG A C 1
ATOM 669 O O . ARG A 1 83 ? -10.044 -0.060 21.414 1.00 83.00 83 ARG A O 1
ATOM 676 N N . ASN A 1 84 ? -8.757 -1.886 21.703 1.00 86.25 84 ASN A N 1
ATOM 677 C CA . ASN A 1 84 ? -7.551 -1.144 22.060 1.00 86.25 84 ASN A CA 1
ATOM 678 C C . ASN A 1 84 ? -7.030 -0.348 20.863 1.00 86.25 84 ASN A C 1
ATOM 680 O O . ASN A 1 84 ? -6.660 0.816 21.008 1.00 86.25 84 ASN A O 1
ATOM 684 N N . ILE A 1 85 ? -7.096 -0.940 19.669 1.00 87.56 85 ILE A N 1
ATOM 685 C CA . ILE A 1 85 ? -6.687 -0.274 18.435 1.00 87.56 85 ILE A CA 1
ATOM 686 C C . ILE A 1 85 ? -7.695 0.820 18.077 1.00 87.56 85 ILE A C 1
ATOM 688 O O . ILE A 1 85 ? -7.290 1.950 17.827 1.00 87.56 85 ILE A O 1
ATOM 692 N N . LEU A 1 86 ? -9.006 0.554 18.140 1.00 85.69 86 LEU A N 1
ATOM 693 C CA . LEU A 1 86 ? -10.034 1.560 17.819 1.00 85.69 86 LEU A CA 1
ATOM 694 C C . LEU A 1 86 ? -10.022 2.782 18.754 1.00 85.69 86 LEU A C 1
ATOM 696 O O . LEU A 1 86 ? -10.369 3.886 18.337 1.00 85.69 86 LEU A O 1
ATOM 700 N N . ARG A 1 87 ? -9.627 2.610 20.022 1.00 88.69 87 ARG A N 1
ATOM 701 C CA . ARG A 1 87 ? -9.558 3.711 20.998 1.00 88.69 87 ARG A CA 1
ATOM 702 C C . ARG A 1 87 ? -8.311 4.581 20.862 1.00 88.69 87 ARG A C 1
ATOM 704 O O . ARG A 1 87 ? -8.307 5.680 21.421 1.00 88.69 87 ARG A O 1
ATOM 711 N N . HIS A 1 88 ? -7.295 4.121 20.136 1.00 93.25 88 HIS A N 1
ATOM 712 C CA . HIS A 1 88 ? -6.050 4.853 19.944 1.00 93.25 88 HIS A CA 1
ATOM 713 C C . HIS A 1 88 ? -6.307 6.213 19.258 1.00 93.25 88 HIS A C 1
ATOM 715 O O . HIS A 1 88 ? -7.122 6.280 18.331 1.00 93.25 88 HIS A O 1
ATOM 721 N N . PRO A 1 89 ? -5.635 7.310 19.668 1.00 91.88 89 PRO A N 1
ATOM 722 C CA . PRO A 1 89 ? -5.861 8.644 19.099 1.00 91.88 89 PRO A CA 1
ATOM 723 C C . PRO A 1 89 ? -5.646 8.689 17.582 1.00 91.88 89 PRO A C 1
ATOM 725 O O . PRO A 1 89 ? -6.414 9.338 16.877 1.00 91.88 89 PRO A O 1
ATOM 728 N N . VAL A 1 90 ? -4.667 7.935 17.069 1.00 92.81 90 VAL A N 1
ATOM 729 C CA . VAL A 1 90 ? -4.407 7.834 15.621 1.00 92.81 90 VAL A CA 1
ATOM 730 C C . VAL A 1 90 ? -5.581 7.181 14.887 1.00 92.81 90 VAL A C 1
ATOM 732 O O . VAL A 1 90 ? -6.029 7.715 13.878 1.00 92.81 90 VAL A O 1
ATOM 735 N N . SER A 1 91 ? -6.151 6.095 15.418 1.00 92.31 91 SER A N 1
ATOM 736 C CA . SER A 1 91 ? -7.333 5.451 14.829 1.00 92.31 91 SER A CA 1
ATOM 737 C C . SER A 1 91 ? -8.524 6.402 14.781 1.00 92.31 91 SER A C 1
ATOM 739 O O . SER A 1 91 ? -9.208 6.476 13.767 1.00 92.31 91 SER A O 1
ATOM 741 N N . LYS A 1 92 ? -8.753 7.181 15.847 1.00 92.44 92 LYS A N 1
ATOM 742 C CA . LYS A 1 92 ? -9.819 8.194 15.872 1.00 92.44 92 LYS A CA 1
ATOM 743 C C . LYS A 1 92 ? -9.587 9.296 14.842 1.00 92.44 92 LYS A C 1
ATOM 745 O O . LYS A 1 92 ? -10.531 9.673 14.157 1.00 92.44 92 LYS A O 1
ATOM 750 N N . ALA A 1 93 ? -8.352 9.780 14.706 1.00 94.81 93 ALA A N 1
ATOM 751 C CA . ALA A 1 93 ? -7.999 10.783 13.705 1.00 94.81 93 ALA A CA 1
ATOM 752 C C . ALA A 1 93 ? -8.223 10.260 12.277 1.00 94.81 93 ALA A C 1
ATOM 754 O O . ALA A 1 93 ? -8.802 10.962 11.453 1.00 94.81 93 ALA A O 1
ATOM 755 N N . ILE A 1 94 ? -7.842 9.008 12.003 1.00 93.69 94 ILE A N 1
ATOM 756 C CA . ILE A 1 94 ? -8.068 8.354 10.707 1.00 93.69 94 ILE A CA 1
ATOM 757 C C . ILE A 1 94 ? -9.564 8.184 10.424 1.00 93.69 94 ILE A C 1
ATOM 759 O O . ILE A 1 94 ? -10.021 8.501 9.328 1.00 93.69 94 ILE A O 1
ATOM 763 N N . LEU A 1 95 ? -10.340 7.707 11.399 1.00 92.00 95 LEU A N 1
ATOM 764 C CA . LEU A 1 95 ? -11.787 7.549 11.246 1.00 92.00 95 LEU A CA 1
ATOM 765 C C . LEU A 1 95 ? -12.479 8.899 11.038 1.00 92.00 95 LEU A C 1
ATOM 767 O O . LEU A 1 95 ? -13.364 8.998 10.195 1.00 92.00 95 LEU A O 1
ATOM 771 N N . PHE A 1 96 ? -12.047 9.944 11.748 1.00 95.31 96 PHE A N 1
ATOM 772 C CA . PHE A 1 96 ? -12.534 11.305 11.541 1.00 95.31 96 PHE A CA 1
ATOM 773 C C . PHE A 1 96 ? -12.188 11.827 10.142 1.00 95.31 96 PHE A C 1
ATOM 775 O O . PHE A 1 96 ? -13.056 12.364 9.464 1.00 95.31 96 PHE A O 1
ATOM 782 N N . TYR A 1 97 ? -10.955 11.617 9.675 1.00 94.50 97 TYR A N 1
ATOM 783 C CA . TYR A 1 97 ? -10.528 11.976 8.322 1.00 94.50 97 TYR A CA 1
ATOM 784 C C . TYR A 1 97 ? -11.373 11.279 7.246 1.00 94.50 97 TYR A C 1
ATOM 786 O O . TYR A 1 97 ? -11.882 11.933 6.336 1.00 94.50 97 TYR A O 1
ATOM 794 N N . LEU A 1 98 ? -11.581 9.965 7.373 1.00 93.81 98 LEU A N 1
ATOM 795 C CA . LEU A 1 98 ? -12.422 9.192 6.457 1.00 93.81 98 LEU A CA 1
ATOM 796 C C . LEU A 1 98 ? -13.880 9.659 6.494 1.00 93.81 98 LEU A C 1
ATOM 798 O O . LEU A 1 98 ? -14.493 9.841 5.444 1.00 93.81 98 LEU A O 1
ATOM 802 N N . PHE A 1 99 ? -14.422 9.903 7.687 1.00 94.44 99 PHE A N 1
ATOM 803 C CA . PHE A 1 99 ? -15.770 10.436 7.856 1.00 94.44 99 PHE A CA 1
ATOM 804 C C . PHE A 1 99 ? -15.917 11.821 7.213 1.00 94.44 99 PHE A C 1
ATOM 806 O O . PHE A 1 99 ? -16.897 12.084 6.522 1.00 94.44 99 PHE A O 1
ATOM 813 N N . TRP A 1 100 ? -14.925 12.693 7.373 1.00 95.25 100 TRP A N 1
ATOM 814 C CA . TRP A 1 100 ? -14.941 14.024 6.779 1.00 95.25 100 TRP A CA 1
ATOM 815 C C . TRP A 1 100 ?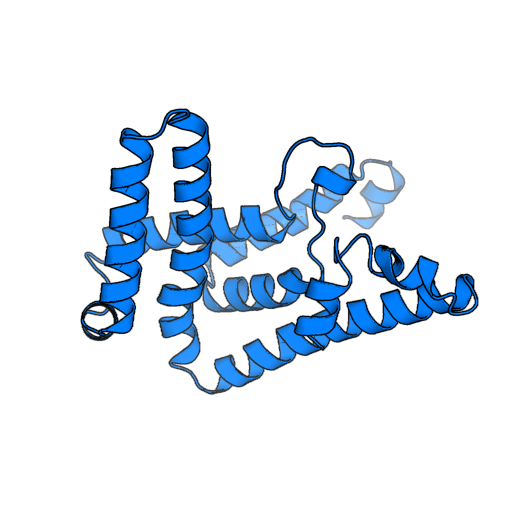 -14.901 13.982 5.246 1.00 95.25 100 TRP A C 1
ATOM 817 O O . TRP A 1 100 ? -15.651 14.703 4.585 1.00 95.25 100 TRP A O 1
ATOM 827 N N . ILE A 1 101 ? -14.094 13.092 4.659 1.00 92.94 101 ILE A N 1
ATOM 828 C CA . ILE A 1 101 ? -14.099 12.872 3.203 1.00 92.94 101 ILE A CA 1
ATOM 829 C C . ILE A 1 101 ? -15.465 12.366 2.744 1.00 92.94 101 ILE A C 1
ATOM 831 O O . ILE A 1 101 ? -15.991 12.841 1.742 1.00 92.94 101 ILE A O 1
ATOM 835 N N . PHE A 1 102 ? -16.062 11.434 3.484 1.00 93.12 102 PHE A N 1
ATOM 836 C CA . PHE A 1 102 ? -17.390 10.928 3.165 1.00 93.12 102 PHE A CA 1
ATOM 837 C C . PHE A 1 102 ? -18.434 12.053 3.150 1.00 93.12 102 PHE A C 1
ATOM 839 O O . PHE A 1 102 ? -19.161 12.194 2.170 1.00 93.12 102 PHE A O 1
ATOM 846 N N . VAL A 1 103 ? -18.456 12.915 4.170 1.00 93.50 103 VAL A N 1
ATOM 847 C CA . VAL A 1 103 ? -19.376 14.065 4.231 1.00 93.50 103 VAL A CA 1
ATOM 848 C C . VAL A 1 103 ? -19.141 15.035 3.072 1.00 93.50 103 VAL A C 1
ATOM 850 O O . VAL A 1 103 ? -20.080 15.393 2.362 1.00 93.50 103 VAL A O 1
ATOM 853 N N . THR A 1 104 ? -17.888 15.421 2.831 1.00 92.69 104 THR A N 1
ATOM 854 C CA . THR A 1 104 ? -17.543 16.374 1.761 1.00 92.69 104 THR A CA 1
ATOM 855 C C . THR A 1 104 ? -17.759 15.805 0.356 1.00 92.69 104 THR A C 1
ATOM 857 O O . THR A 1 104 ? -17.960 16.571 -0.587 1.00 92.69 104 THR A O 1
ATOM 860 N N . SER A 1 105 ? -17.796 14.474 0.202 1.00 91.31 105 SER A N 1
ATOM 861 C CA . SER A 1 105 ? -18.099 13.830 -1.079 1.00 91.31 105 SER A CA 1
ATOM 862 C C . SER A 1 105 ? -19.522 14.127 -1.567 1.00 91.31 105 SER A C 1
ATOM 864 O O . SER A 1 105 ? -19.707 14.360 -2.763 1.00 91.31 105 SER A O 1
ATOM 866 N N . PHE A 1 106 ? -20.502 14.229 -0.659 1.00 89.19 106 PHE A N 1
ATOM 867 C CA . PHE A 1 106 ? -21.886 14.576 -1.004 1.00 89.19 106 PHE A CA 1
ATOM 868 C C . PHE A 1 106 ? -22.056 16.036 -1.418 1.00 89.19 106 PHE A C 1
ATOM 870 O O . PHE A 1 106 ? -22.873 16.335 -2.281 1.00 89.19 106 PHE A O 1
ATOM 877 N N . THR A 1 107 ? -21.288 16.948 -0.820 1.00 89.31 107 THR A N 1
ATOM 878 C CA . THR A 1 107 ? -21.371 18.392 -1.095 1.00 89.31 107 THR A CA 1
ATOM 879 C C . THR A 1 107 ? -20.514 18.834 -2.282 1.00 89.31 107 THR A C 1
ATOM 881 O O . THR A 1 107 ? -20.419 20.026 -2.564 1.00 89.31 107 THR A O 1
ATOM 884 N N . SER A 1 108 ? -19.825 17.905 -2.944 1.00 90.62 108 SER A N 1
ATOM 885 C CA . SER A 1 108 ? -18.900 18.221 -4.031 1.00 90.62 108 SER A CA 1
ATOM 886 C C . SER A 1 108 ? -19.623 18.514 -5.350 1.00 90.62 108 SER A C 1
ATOM 888 O O . SER A 1 108 ? -20.683 17.960 -5.632 1.00 90.62 108 SER A O 1
ATOM 890 N N . SER A 1 109 ? -19.015 19.343 -6.206 1.00 88.19 109 SER A N 1
ATOM 891 C CA . SER A 1 109 ? -19.543 19.641 -7.548 1.00 88.19 109 SER A CA 1
ATOM 892 C C . SER A 1 109 ? -19.574 18.414 -8.470 1.00 88.19 109 SER A C 1
ATOM 894 O O . SER A 1 109 ? -20.359 18.374 -9.412 1.00 88.19 109 SER A O 1
ATOM 896 N N . LEU A 1 110 ? -18.725 17.411 -8.203 1.00 91.75 110 LEU A N 1
ATOM 897 C CA . LEU A 1 110 ? -18.645 16.145 -8.941 1.00 91.75 110 LEU A CA 1
ATOM 898 C C . LEU A 1 110 ? -18.739 14.941 -7.977 1.00 91.75 110 LEU A C 1
ATOM 900 O O . LEU A 1 110 ? -17.739 14.240 -7.776 1.00 91.75 110 LEU A O 1
ATOM 904 N N . PRO A 1 111 ? -19.934 14.638 -7.425 1.00 87.94 111 PRO A N 1
ATOM 905 C CA . PRO A 1 111 ? -20.110 13.620 -6.382 1.00 87.94 111 PRO A CA 1
ATOM 906 C C . PRO A 1 111 ? -19.561 12.244 -6.752 1.00 87.94 111 PRO A C 1
ATOM 908 O O . PRO A 1 111 ? -18.952 11.568 -5.926 1.00 87.94 111 PRO A O 1
ATOM 911 N N . LEU A 1 112 ? -19.710 11.837 -8.016 1.00 88.56 112 LEU A N 1
ATOM 912 C CA . LEU A 1 112 ? -19.237 10.536 -8.486 1.00 88.56 112 LEU A CA 1
ATOM 913 C C . LEU A 1 112 ? -17.705 10.409 -8.428 1.00 88.56 112 LEU A C 1
ATOM 915 O O . LEU A 1 112 ? -17.185 9.346 -8.091 1.00 88.56 112 LEU A O 1
ATOM 919 N N . VAL A 1 113 ? -16.976 11.483 -8.743 1.00 87.06 113 VAL A N 1
ATOM 920 C CA . VAL A 1 113 ? -15.505 11.499 -8.703 1.00 87.06 113 VAL A CA 1
ATOM 921 C C . VAL A 1 113 ? -15.027 11.502 -7.254 1.00 87.06 113 VAL A C 1
ATOM 923 O O . VAL A 1 113 ? -14.147 10.722 -6.890 1.00 87.06 113 VAL A O 1
ATOM 926 N N . SER A 1 114 ? -15.658 12.309 -6.401 1.00 90.00 114 SER A N 1
ATOM 927 C CA . SER A 1 114 ? -15.345 12.355 -4.972 1.00 90.00 114 SER A CA 1
ATOM 928 C C . SER A 1 114 ? -15.652 11.037 -4.260 1.00 90.00 114 SER A C 1
ATOM 930 O O . SER A 1 114 ? -14.883 10.620 -3.395 1.00 90.00 114 SER A O 1
ATOM 932 N N . PHE A 1 115 ? -16.717 10.334 -4.652 1.00 89.62 115 PHE A N 1
ATOM 933 C CA . PHE A 1 115 ? -17.024 9.019 -4.097 1.00 89.62 115 PHE A CA 1
ATOM 934 C C . PHE A 1 115 ? -16.000 7.962 -4.526 1.00 89.62 115 PHE A C 1
ATOM 936 O O . PHE A 1 115 ? -15.537 7.190 -3.689 1.00 89.62 115 PHE A O 1
ATOM 943 N N . LYS A 1 116 ? -15.566 7.963 -5.797 1.00 88.38 116 LYS A N 1
ATOM 944 C CA . LYS A 1 116 ? -14.452 7.107 -6.245 1.00 88.38 116 LYS A CA 1
ATOM 945 C C . LYS A 1 116 ? -13.190 7.369 -5.423 1.00 88.38 116 LYS A C 1
ATOM 947 O O . LYS A 1 116 ? -12.589 6.424 -4.928 1.00 88.38 116 LYS A O 1
ATOM 952 N N . PHE A 1 117 ? -12.844 8.638 -5.204 1.00 88.06 117 PHE A N 1
ATOM 953 C CA . PHE A 1 117 ? -11.709 9.017 -4.362 1.00 88.06 117 PHE A CA 1
ATOM 954 C C . PHE A 1 117 ? -11.849 8.512 -2.917 1.00 88.06 117 PHE A C 1
ATOM 956 O O . PHE A 1 117 ? -10.892 7.978 -2.357 1.00 88.06 117 PHE A O 1
ATOM 963 N N . PHE A 1 118 ? -13.037 8.633 -2.316 1.00 91.75 118 PHE A N 1
ATOM 964 C CA . PHE A 1 118 ? -13.315 8.102 -0.981 1.00 91.75 118 PHE A CA 1
ATOM 965 C C . PHE A 1 118 ? -13.107 6.583 -0.912 1.00 91.75 118 PHE A C 1
ATOM 967 O O . PHE A 1 118 ? -12.407 6.099 -0.022 1.00 91.75 118 PHE A O 1
ATOM 974 N N . VAL A 1 119 ? -13.649 5.837 -1.880 1.00 91.25 119 VAL A N 1
ATOM 975 C CA . VAL A 1 119 ? -13.471 4.380 -1.976 1.00 91.25 119 VAL A CA 1
ATOM 976 C C . VAL A 1 119 ? -11.994 4.022 -2.145 1.00 91.25 119 VAL A C 1
ATOM 978 O O . VAL A 1 119 ? -11.512 3.116 -1.465 1.00 91.25 119 VAL A O 1
ATOM 981 N N . SER A 1 120 ? -11.246 4.785 -2.949 1.00 89.94 120 SER A N 1
ATOM 982 C CA . SER A 1 120 ? -9.801 4.604 -3.061 1.00 89.94 120 SER A CA 1
ATOM 983 C C . SER A 1 120 ? -9.091 4.802 -1.723 1.00 89.94 120 SER A C 1
ATOM 985 O O . SER A 1 120 ? -8.264 3.986 -1.329 1.00 89.94 120 SER A O 1
ATOM 987 N N . LYS A 1 121 ? -9.451 5.830 -0.947 1.00 91.12 121 LYS A N 1
ATOM 988 C CA . LYS A 1 121 ? -8.883 6.014 0.398 1.00 91.12 121 LYS A CA 1
ATOM 989 C C . LYS A 1 121 ? -9.241 4.874 1.351 1.00 91.12 121 LYS A C 1
ATOM 991 O O . LYS A 1 121 ? -8.378 4.473 2.131 1.00 91.12 121 LYS A O 1
ATOM 996 N N . LEU A 1 122 ? -10.449 4.316 1.276 1.00 91.31 122 LEU A N 1
ATOM 997 C CA . LEU A 1 122 ? -10.847 3.180 2.112 1.00 91.31 122 LEU A CA 1
ATOM 998 C C . LEU A 1 122 ? -10.005 1.931 1.839 1.00 91.31 122 LEU A C 1
ATOM 1000 O O . LEU A 1 122 ? -9.482 1.347 2.791 1.00 91.31 122 LEU A O 1
ATOM 1004 N N . TRP A 1 123 ? -9.832 1.542 0.571 1.00 91.81 123 TRP A N 1
ATOM 1005 C CA . TRP A 1 123 ? -9.105 0.312 0.242 1.00 91.81 123 TRP A CA 1
ATOM 1006 C C . TRP A 1 123 ? -7.606 0.397 0.530 1.00 91.81 123 TRP A C 1
ATOM 1008 O O . TRP A 1 123 ? -6.956 -0.632 0.660 1.00 91.81 123 TRP A O 1
ATOM 1018 N N . PHE A 1 124 ? -7.043 1.602 0.664 1.00 89.75 124 PHE A N 1
ATOM 1019 C CA . PHE A 1 124 ? -5.659 1.787 1.101 1.00 89.75 124 PHE A CA 1
ATOM 1020 C C . PHE A 1 124 ? -5.554 1.821 2.626 1.00 89.75 124 PHE A C 1
ATOM 1022 O O . PHE A 1 124 ? -4.764 1.086 3.216 1.00 89.75 124 PHE A O 1
ATOM 1029 N N . ILE A 1 125 ? -6.354 2.667 3.279 1.00 91.88 125 ILE A N 1
ATOM 1030 C CA . ILE A 1 125 ? -6.218 2.927 4.714 1.00 91.88 125 ILE A CA 1
ATOM 1031 C C . ILE A 1 125 ? -6.662 1.718 5.534 1.00 91.88 125 ILE A C 1
ATOM 1033 O O . ILE A 1 125 ? -5.970 1.357 6.486 1.00 91.88 125 ILE A O 1
ATOM 1037 N N . LEU A 1 126 ? -7.785 1.076 5.184 1.00 90.31 126 LEU A N 1
ATOM 1038 C CA . LEU A 1 126 ? -8.315 -0.013 6.002 1.00 90.31 126 LEU A CA 1
ATOM 1039 C C . LEU A 1 126 ? -7.350 -1.209 6.076 1.00 90.31 126 LEU A C 1
ATOM 1041 O O . LEU A 1 126 ? -6.976 -1.582 7.192 1.00 90.31 126 LEU A O 1
ATOM 1045 N N . PRO A 1 127 ? -6.873 -1.775 4.949 1.00 89.00 127 PRO A N 1
ATOM 1046 C CA . PRO A 1 127 ? -5.940 -2.894 4.990 1.00 89.00 127 PRO A CA 1
ATOM 1047 C C . PRO A 1 127 ? -4.592 -2.518 5.606 1.00 89.00 127 PRO A C 1
ATOM 1049 O O . PRO A 1 127 ? -4.125 -3.198 6.514 1.00 89.00 127 PRO A O 1
ATOM 1052 N N . ILE A 1 128 ? -3.967 -1.423 5.160 1.00 90.31 128 ILE A N 1
ATOM 1053 C CA . ILE A 1 128 ? -2.596 -1.099 5.576 1.00 90.31 128 ILE A CA 1
ATOM 1054 C C . ILE A 1 128 ? -2.536 -0.703 7.051 1.00 90.31 128 ILE A C 1
ATOM 1056 O O . ILE A 1 128 ? -1.637 -1.147 7.762 1.00 90.31 128 ILE A O 1
ATOM 1060 N N . TYR A 1 129 ? -3.495 0.089 7.540 1.00 91.56 129 TYR A N 1
ATOM 1061 C CA . TYR A 1 129 ? -3.508 0.496 8.941 1.00 91.56 129 TYR A CA 1
ATOM 1062 C C . TYR A 1 129 ? -4.030 -0.625 9.844 1.00 91.56 129 TYR A C 1
ATOM 1064 O O . TYR A 1 129 ? -3.289 -1.139 10.680 1.00 91.56 129 TYR A O 1
ATOM 1072 N N . PHE A 1 130 ? -5.290 -1.046 9.683 1.00 89.25 130 PHE A N 1
ATOM 1073 C CA . PHE A 1 130 ? -5.917 -1.951 10.649 1.00 89.25 130 PHE A CA 1
ATOM 1074 C C . PHE A 1 130 ? -5.359 -3.368 10.567 1.00 89.25 130 PHE A C 1
ATOM 1076 O O . PHE A 1 130 ? -5.000 -3.927 11.603 1.00 89.25 130 PHE A O 1
ATOM 1083 N N . LEU A 1 131 ? -5.209 -3.955 9.376 1.00 87.75 131 LEU A N 1
ATOM 1084 C CA . LEU A 1 131 ? -4.572 -5.272 9.297 1.00 87.75 131 LEU A CA 1
ATOM 1085 C C . LEU A 1 131 ? -3.064 -5.185 9.562 1.00 87.75 131 LEU A C 1
ATOM 1087 O O . LEU A 1 131 ? -2.513 -6.102 10.166 1.00 87.75 131 LEU A O 1
ATOM 1091 N N . GLY A 1 132 ? -2.410 -4.064 9.237 1.00 88.31 132 GLY A N 1
ATOM 1092 C CA . GLY A 1 132 ? -1.026 -3.803 9.645 1.00 88.31 132 GLY A CA 1
ATOM 1093 C C . GLY A 1 132 ? -0.834 -3.888 11.163 1.00 88.31 132 GLY A C 1
ATOM 1094 O O . GLY A 1 132 ? 0.086 -4.558 11.633 1.00 88.31 132 GLY A O 1
ATOM 1095 N N . THR A 1 133 ? -1.749 -3.315 11.957 1.00 89.19 133 THR A N 1
ATOM 1096 C CA . THR A 1 133 ? -1.687 -3.453 13.427 1.00 89.19 133 THR A CA 1
ATOM 1097 C C . THR A 1 133 ? -1.813 -4.899 13.911 1.00 89.19 133 THR A C 1
ATOM 1099 O O . THR A 1 133 ? -1.271 -5.225 14.965 1.00 89.19 133 THR A O 1
ATOM 1102 N N . GLN A 1 134 ? -2.488 -5.781 13.164 1.00 87.38 134 GLN A N 1
ATOM 1103 C CA . GLN A 1 134 ? -2.543 -7.213 13.474 1.00 87.38 134 GLN A CA 1
ATOM 1104 C C . GLN A 1 134 ? -1.253 -7.924 13.055 1.00 87.38 134 GLN A C 1
ATOM 1106 O O . GLN A 1 134 ? -0.682 -8.664 13.856 1.00 87.38 134 GLN A O 1
ATOM 1111 N N . LEU A 1 135 ? -0.758 -7.642 11.845 1.00 89.50 135 LEU A N 1
ATOM 1112 C CA . LEU A 1 135 ? 0.467 -8.216 11.291 1.00 89.50 135 LEU A CA 1
ATOM 1113 C C . LEU A 1 135 ? 1.670 -7.964 12.211 1.00 89.50 135 LEU A C 1
ATOM 1115 O O . LEU A 1 135 ? 2.465 -8.872 12.468 1.00 89.50 135 LEU A O 1
ATOM 1119 N N . PHE A 1 136 ? 1.784 -6.742 12.737 1.00 90.94 136 PHE A N 1
ATOM 1120 C CA . PHE A 1 136 ? 2.902 -6.309 13.576 1.00 90.94 136 PHE A CA 1
ATOM 1121 C C . PHE A 1 136 ? 2.802 -6.730 15.045 1.00 90.94 136 PHE A C 1
ATOM 1123 O O . PHE A 1 136 ? 3.750 -6.496 15.794 1.00 90.94 136 PHE A O 1
ATOM 1130 N N . LYS A 1 137 ? 1.732 -7.430 15.461 1.00 87.62 137 LYS A N 1
ATOM 1131 C CA . LYS A 1 137 ? 1.705 -8.092 16.781 1.00 87.62 137 LYS A CA 1
ATOM 1132 C C . LYS A 1 137 ? 2.863 -9.087 16.924 1.00 87.62 137 LYS A C 1
ATOM 1134 O O . LYS A 1 137 ? 3.369 -9.284 18.024 1.00 87.62 137 LYS A O 1
ATOM 1139 N N . ASN A 1 138 ? 3.311 -9.689 15.816 1.00 89.38 138 ASN A N 1
ATOM 1140 C CA . ASN A 1 138 ? 4.522 -10.499 15.779 1.00 89.38 138 ASN A CA 1
ATOM 1141 C C . ASN A 1 138 ? 5.722 -9.659 15.293 1.00 89.38 138 ASN A C 1
ATOM 1143 O O . ASN A 1 138 ? 5.765 -9.284 14.117 1.00 89.38 138 ASN A O 1
ATOM 1147 N N . PRO A 1 139 ? 6.756 -9.423 16.123 1.00 89.38 139 PRO A N 1
ATOM 1148 C CA . PRO A 1 139 ? 7.904 -8.598 15.739 1.00 89.38 139 PRO A CA 1
ATOM 1149 C C . PRO A 1 139 ? 8.694 -9.171 14.551 1.00 89.38 139 PRO A C 1
ATOM 1151 O O . PRO A 1 139 ? 9.335 -8.425 13.809 1.00 89.38 139 PRO A O 1
ATOM 1154 N N . LYS A 1 140 ? 8.620 -10.488 14.300 1.00 91.31 140 LYS A N 1
ATOM 1155 C CA . LYS A 1 140 ? 9.230 -11.101 13.108 1.00 91.31 140 LYS A CA 1
ATOM 1156 C C . LYS A 1 140 ? 8.613 -10.565 11.814 1.00 91.31 140 LYS A C 1
ATOM 1158 O O . LYS A 1 140 ? 9.323 -10.423 10.819 1.00 91.31 140 LYS A O 1
ATOM 1163 N N . ASN A 1 141 ? 7.320 -10.242 11.825 1.00 91.25 141 ASN A N 1
ATOM 1164 C CA . ASN A 1 141 ? 6.623 -9.725 10.652 1.00 91.25 141 ASN A CA 1
ATOM 1165 C C . ASN A 1 141 ? 7.003 -8.275 10.342 1.00 91.25 141 ASN A C 1
ATOM 1167 O O . ASN A 1 141 ? 7.013 -7.918 9.173 1.00 91.25 141 ASN A O 1
ATOM 1171 N N . ILE A 1 142 ? 7.409 -7.476 11.337 1.00 90.94 142 ILE A N 1
ATOM 1172 C CA . ILE A 1 142 ? 7.970 -6.132 11.103 1.00 90.94 142 ILE A CA 1
ATOM 1173 C C . ILE A 1 142 ? 9.236 -6.248 10.252 1.00 90.94 142 ILE A C 1
ATOM 1175 O O . ILE A 1 142 ? 9.372 -5.594 9.222 1.00 90.94 142 ILE A O 1
ATOM 1179 N N . ARG A 1 143 ? 10.146 -7.151 10.642 1.00 92.38 143 ARG A N 1
ATOM 1180 C CA . ARG A 1 143 ? 11.369 -7.412 9.875 1.00 92.38 143 ARG A CA 1
ATOM 1181 C C . ARG A 1 143 ? 11.039 -7.905 8.466 1.00 92.38 143 ARG A C 1
ATOM 1183 O O . ARG A 1 143 ? 11.602 -7.390 7.509 1.00 92.38 143 ARG A O 1
ATOM 1190 N N . ARG A 1 144 ? 10.124 -8.871 8.328 1.00 92.12 144 ARG A N 1
ATOM 1191 C CA . ARG A 1 144 ? 9.689 -9.369 7.010 1.00 92.12 144 ARG A CA 1
ATOM 1192 C C . ARG A 1 144 ? 9.114 -8.253 6.145 1.00 92.12 144 ARG A C 1
ATOM 1194 O O . ARG A 1 144 ? 9.508 -8.152 4.997 1.00 92.12 144 ARG A O 1
ATOM 1201 N N . PHE A 1 145 ? 8.251 -7.403 6.693 1.00 92.94 145 PHE A N 1
ATOM 1202 C CA . PHE A 1 145 ? 7.655 -6.273 5.981 1.00 92.94 145 PHE A CA 1
ATOM 1203 C C . PHE A 1 145 ? 8.729 -5.354 5.389 1.00 92.94 145 PHE A C 1
ATOM 1205 O O . PHE A 1 145 ? 8.703 -5.073 4.195 1.00 92.94 145 PHE A O 1
ATOM 1212 N N . ILE A 1 146 ? 9.716 -4.966 6.204 1.00 92.44 146 ILE A N 1
ATOM 1213 C CA . ILE A 1 146 ? 10.829 -4.115 5.765 1.00 92.44 146 ILE A CA 1
ATOM 1214 C C . ILE A 1 146 ? 11.646 -4.810 4.668 1.00 92.44 146 ILE A C 1
ATOM 1216 O O . ILE A 1 146 ? 11.915 -4.209 3.635 1.00 92.44 146 ILE A O 1
ATOM 1220 N N . TRP A 1 147 ? 12.005 -6.085 4.849 1.00 93.88 147 TRP A N 1
ATOM 1221 C CA . TRP A 1 147 ? 12.782 -6.821 3.845 1.00 93.88 147 TRP A CA 1
ATOM 1222 C C . TRP A 1 147 ? 12.030 -7.024 2.530 1.00 93.88 147 TRP A C 1
ATOM 1224 O O . TRP A 1 147 ? 12.632 -6.878 1.474 1.00 93.88 147 TRP A O 1
ATOM 1234 N N . MET A 1 148 ? 10.732 -7.331 2.573 1.00 92.88 148 MET A N 1
ATOM 1235 C CA . MET A 1 148 ? 9.918 -7.493 1.364 1.00 92.88 148 MET A CA 1
ATOM 1236 C C . MET A 1 148 ? 9.862 -6.191 0.560 1.00 92.88 148 MET A C 1
ATOM 1238 O O . MET A 1 148 ? 10.015 -6.223 -0.659 1.00 92.88 148 MET A O 1
ATOM 1242 N N . TYR A 1 149 ? 9.711 -5.054 1.245 1.00 91.94 149 TYR A N 1
ATOM 1243 C CA . TYR A 1 149 ? 9.768 -3.743 0.607 1.00 91.94 149 TYR A CA 1
ATOM 1244 C C . TYR A 1 149 ? 11.153 -3.463 0.005 1.00 91.94 149 TYR A C 1
ATOM 1246 O O . TYR A 1 149 ? 11.256 -3.146 -1.176 1.00 91.94 149 TYR A O 1
ATOM 1254 N N . LEU A 1 150 ? 12.225 -3.645 0.789 1.00 92.69 150 LEU A N 1
ATOM 1255 C CA . LEU A 1 150 ? 13.599 -3.379 0.351 1.00 92.69 150 LEU A CA 1
ATOM 1256 C C . LEU A 1 150 ? 14.011 -4.235 -0.847 1.00 92.69 150 LEU A C 1
ATOM 1258 O O . LEU A 1 150 ? 14.590 -3.714 -1.791 1.00 92.69 150 LEU A O 1
ATOM 1262 N N . ILE A 1 151 ? 13.713 -5.537 -0.830 1.00 93.88 151 ILE A N 1
ATOM 1263 C CA . ILE A 1 151 ? 14.060 -6.444 -1.933 1.00 93.88 151 ILE A CA 1
ATOM 1264 C C . ILE A 1 151 ? 13.373 -5.989 -3.220 1.00 93.88 151 ILE A C 1
ATOM 1266 O O . ILE A 1 151 ? 14.013 -5.910 -4.264 1.00 93.88 151 ILE A O 1
ATOM 1270 N N . SER A 1 152 ? 12.083 -5.670 -3.139 1.00 92.50 152 SER A N 1
ATOM 1271 C CA . SER A 1 152 ? 11.314 -5.196 -4.285 1.00 92.50 152 SER A CA 1
ATOM 1272 C C . SER A 1 152 ? 11.834 -3.863 -4.821 1.00 92.50 152 SER A C 1
ATOM 1274 O O . SER A 1 152 ? 12.065 -3.713 -6.018 1.00 92.50 152 SER A O 1
ATOM 1276 N N . PHE A 1 153 ? 12.116 -2.915 -3.929 1.00 91.19 153 PHE A N 1
ATOM 1277 C CA . PHE A 1 153 ? 12.650 -1.617 -4.315 1.00 91.19 153 PHE A CA 1
ATOM 1278 C C . PHE A 1 153 ? 14.055 -1.720 -4.923 1.00 91.19 153 PHE A C 1
ATOM 1280 O O . PHE A 1 153 ? 14.342 -1.060 -5.916 1.00 91.19 153 PHE A O 1
ATOM 1287 N N . LEU A 1 154 ? 14.910 -2.617 -4.417 1.00 92.25 154 LEU A N 1
ATOM 1288 C CA . LEU A 1 154 ? 16.225 -2.881 -5.009 1.00 92.25 154 LEU A CA 1
ATOM 1289 C C . LEU A 1 154 ? 16.121 -3.398 -6.445 1.00 92.25 154 LEU A C 1
ATOM 1291 O O . LEU A 1 154 ? 16.920 -2.993 -7.286 1.00 92.25 154 LEU A O 1
ATOM 1295 N N . ILE A 1 155 ? 15.135 -4.250 -6.750 1.00 91.19 155 ILE A N 1
ATOM 1296 C CA . ILE A 1 155 ? 14.884 -4.702 -8.128 1.00 91.19 155 ILE A CA 1
ATOM 1297 C C . ILE A 1 155 ? 14.603 -3.499 -9.032 1.00 91.19 155 ILE A C 1
ATOM 1299 O O . ILE A 1 155 ? 15.176 -3.409 -10.119 1.00 91.19 155 ILE A O 1
ATOM 1303 N N . VAL A 1 156 ? 13.778 -2.556 -8.569 1.00 88.69 156 VAL A N 1
ATOM 1304 C CA . VAL A 1 156 ? 13.482 -1.332 -9.3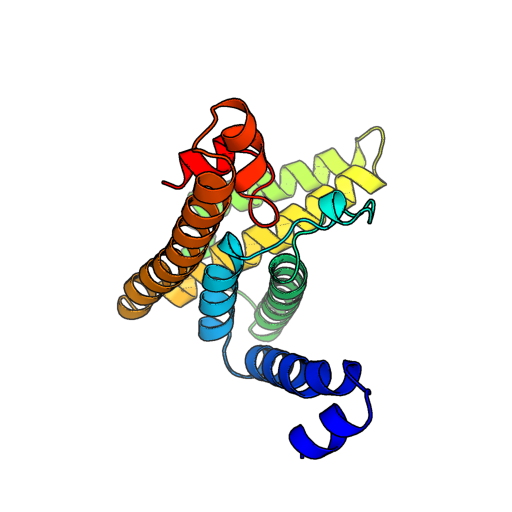22 1.00 88.69 156 VAL A CA 1
ATOM 1305 C C . VAL A 1 156 ? 14.730 -0.468 -9.482 1.00 88.69 156 VAL A C 1
ATOM 1307 O O . VAL A 1 156 ? 15.009 -0.032 -10.591 1.00 88.69 156 VAL A O 1
ATOM 1310 N N . ILE A 1 157 ? 15.530 -0.278 -8.429 1.00 88.81 157 ILE A N 1
ATOM 1311 C CA . ILE A 1 157 ? 16.786 0.487 -8.504 1.00 88.81 157 ILE A CA 1
ATOM 1312 C C . ILE A 1 157 ? 17.722 -0.104 -9.566 1.00 88.81 157 ILE A C 1
ATOM 1314 O O . ILE A 1 157 ? 18.219 0.624 -10.426 1.00 88.81 157 ILE A O 1
ATOM 1318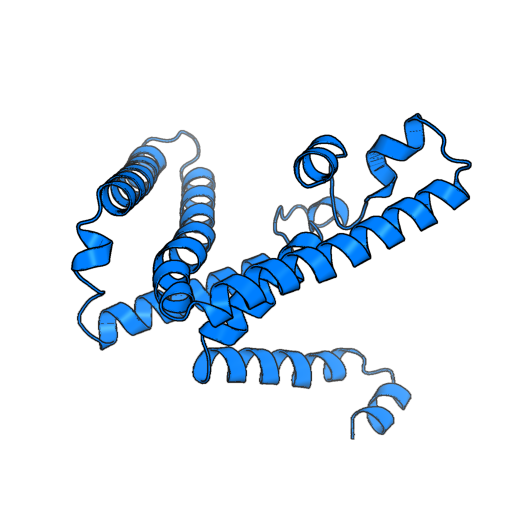 N N . PHE A 1 158 ? 17.949 -1.421 -9.545 1.00 90.94 158 PHE A N 1
ATOM 1319 C CA . PHE A 1 158 ? 18.810 -2.073 -10.534 1.00 90.94 158 PHE A CA 1
ATOM 1320 C C . PHE A 1 158 ? 18.262 -1.938 -11.954 1.00 90.94 158 PHE A C 1
ATOM 1322 O O . PHE A 1 158 ? 19.034 -1.681 -12.879 1.00 90.94 158 PHE A O 1
ATOM 1329 N N . TYR A 1 159 ? 16.945 -2.074 -12.130 1.00 88.81 159 TYR A N 1
ATOM 1330 C CA . TYR A 1 159 ? 16.289 -1.847 -13.415 1.00 88.81 159 TYR A CA 1
ATOM 1331 C C . TYR A 1 159 ? 16.516 -0.414 -13.914 1.00 88.81 159 TYR A C 1
ATOM 1333 O O . TYR A 1 159 ? 16.970 -0.230 -15.043 1.00 88.81 159 TYR A O 1
ATOM 1341 N N . THR A 1 160 ? 16.274 0.583 -13.062 1.00 86.38 160 THR A N 1
ATOM 1342 C CA . THR A 1 160 ? 16.417 2.004 -13.393 1.00 86.38 160 THR A CA 1
ATOM 1343 C C . THR A 1 160 ? 17.862 2.337 -13.760 1.00 86.38 160 THR A C 1
ATOM 1345 O O . THR A 1 160 ? 18.099 2.938 -14.803 1.00 86.38 160 THR A O 1
ATOM 1348 N N . ILE A 1 161 ? 18.850 1.880 -12.978 1.00 87.94 161 ILE A N 1
ATOM 1349 C CA . ILE A 1 161 ? 20.280 2.087 -13.273 1.00 87.94 161 ILE A CA 1
ATOM 1350 C C . ILE A 1 161 ? 20.661 1.435 -14.605 1.00 87.94 161 ILE A C 1
ATOM 1352 O O . ILE A 1 161 ? 21.350 2.042 -15.427 1.00 87.94 161 ILE A O 1
ATOM 1356 N N . PHE A 1 162 ? 20.208 0.202 -14.844 1.00 87.94 162 PHE A N 1
ATOM 1357 C CA . PHE A 1 162 ? 20.482 -0.493 -16.096 1.00 87.94 162 PHE A CA 1
ATOM 1358 C C . PHE A 1 162 ? 19.857 0.226 -17.296 1.00 87.94 162 PHE A C 1
ATOM 1360 O O . PHE A 1 162 ? 20.519 0.396 -18.319 1.00 87.94 162 PHE A O 1
ATOM 1367 N N . ALA A 1 163 ? 18.615 0.693 -17.182 1.00 86.25 163 ALA A N 1
ATOM 1368 C CA . ALA A 1 163 ? 17.963 1.472 -18.225 1.00 86.25 163 ALA A CA 1
ATOM 1369 C C . ALA A 1 163 ? 18.691 2.805 -18.468 1.00 86.25 163 ALA A C 1
ATOM 1371 O O . ALA A 1 163 ? 18.970 3.138 -19.616 1.00 86.25 163 ALA A O 1
ATOM 1372 N N . HIS A 1 164 ? 19.105 3.508 -17.412 1.00 86.06 164 HIS A N 1
ATOM 1373 C CA . HIS A 1 164 ? 19.821 4.788 -17.503 1.00 86.06 164 HIS A CA 1
ATOM 1374 C C . HIS A 1 164 ? 21.198 4.639 -18.147 1.00 86.06 164 HIS A C 1
ATOM 1376 O O . HIS A 1 164 ? 21.601 5.475 -18.957 1.00 86.06 164 HIS A O 1
ATOM 1382 N N . SER A 1 165 ? 21.873 3.514 -17.891 1.00 87.75 165 SER A N 1
ATOM 1383 C CA . SER A 1 165 ? 23.156 3.192 -18.523 1.00 87.75 165 SER A CA 1
ATOM 1384 C C . SER A 1 165 ? 23.065 3.091 -20.052 1.00 87.75 165 SER A C 1
ATOM 1386 O O . SER A 1 165 ? 24.012 3.459 -20.745 1.00 87.75 165 SER A O 1
ATOM 1388 N N . LYS A 1 166 ? 21.913 2.674 -20.603 1.00 86.62 166 LYS A N 1
ATOM 1389 C CA . LYS A 1 166 ? 21.694 2.601 -22.061 1.00 86.62 166 LYS A CA 1
ATOM 1390 C C . LYS A 1 166 ? 21.596 3.976 -22.717 1.00 86.62 166 LYS A C 1
ATOM 1392 O O . LYS A 1 166 ? 21.841 4.088 -23.913 1.00 86.62 166 LYS A O 1
ATOM 1397 N N . TYR A 1 167 ? 21.261 4.998 -21.937 1.00 84.94 167 TYR A N 1
ATOM 1398 C CA . TYR A 1 167 ? 21.144 6.384 -22.381 1.00 84.94 167 TYR A CA 1
ATOM 1399 C C . TYR A 1 167 ? 22.334 7.245 -21.932 1.00 84.94 167 TYR A C 1
ATOM 1401 O O . TYR A 1 167 ? 22.245 8.467 -21.923 1.00 84.94 167 TYR A O 1
ATOM 1409 N N . GLY A 1 168 ? 23.454 6.620 -21.546 1.00 84.75 168 GLY A N 1
ATOM 1410 C CA . GLY A 1 168 ? 24.689 7.335 -21.217 1.00 84.75 168 GLY A CA 1
ATOM 1411 C C . GLY A 1 168 ? 24.611 8.186 -19.948 1.00 84.75 168 GLY A C 1
ATOM 1412 O O . GLY A 1 168 ? 25.412 9.102 -19.800 1.00 84.75 168 GLY A O 1
ATOM 1413 N N . PHE A 1 169 ? 23.674 7.883 -19.043 1.00 83.75 169 PHE A N 1
ATOM 1414 C CA . PHE A 1 169 ? 23.429 8.659 -17.822 1.00 83.75 169 PHE A CA 1
ATOM 1415 C C . PHE A 1 169 ? 23.031 10.122 -18.062 1.00 83.75 169 PHE A C 1
ATOM 1417 O O . PHE A 1 169 ? 23.317 10.990 -17.242 1.00 83.75 169 PHE A O 1
ATOM 1424 N N . ASP A 1 170 ? 22.349 10.395 -19.175 1.00 84.00 170 ASP A N 1
ATOM 1425 C CA . ASP A 1 170 ? 21.908 11.746 -19.504 1.00 84.00 170 ASP A CA 1
ATOM 1426 C C . ASP A 1 170 ? 20.859 12.278 -18.509 1.00 84.00 170 ASP A C 1
ATOM 1428 O O . ASP A 1 170 ? 19.979 11.538 -18.048 1.00 84.00 170 ASP A O 1
ATOM 1432 N N . GLU A 1 171 ? 20.935 13.571 -18.191 1.00 74.81 171 GLU A N 1
ATOM 1433 C CA . GLU A 1 171 ? 20.095 14.218 -17.177 1.00 74.81 171 GLU A CA 1
ATOM 1434 C C . GLU A 1 171 ? 18.616 14.145 -17.565 1.00 74.81 171 GLU A C 1
ATOM 1436 O O . GLU A 1 171 ? 17.788 13.738 -16.748 1.00 74.81 171 GLU A O 1
ATOM 1441 N N . GLN A 1 172 ? 18.293 14.408 -18.838 1.00 74.50 172 GLN A N 1
ATOM 1442 C CA . GLN A 1 172 ? 16.913 14.385 -19.332 1.00 74.50 172 GLN A CA 1
ATOM 1443 C C . GLN A 1 172 ? 16.283 12.993 -19.233 1.00 74.50 172 GLN A C 1
ATOM 1445 O O . GLN A 1 172 ? 15.076 12.871 -19.012 1.00 74.50 172 GLN A O 1
ATOM 1450 N N . THR A 1 173 ? 17.088 11.933 -19.354 1.00 75.88 173 THR A N 1
ATOM 1451 C CA . THR A 1 173 ? 16.591 10.556 -19.218 1.00 75.88 173 THR A CA 1
ATOM 1452 C C . THR A 1 173 ? 16.249 10.175 -17.780 1.00 75.88 173 THR A C 1
ATOM 1454 O O . THR A 1 173 ? 15.345 9.369 -17.562 1.00 75.88 173 THR A O 1
ATOM 1457 N N . SER A 1 174 ? 16.843 10.845 -16.788 1.00 72.25 174 SER A N 1
ATOM 1458 C CA . SER A 1 174 ? 16.551 10.629 -15.361 1.00 72.25 174 SER A CA 1
ATOM 1459 C C . SER A 1 174 ? 15.091 10.905 -14.989 1.00 72.25 174 SER A C 1
ATOM 1461 O O . SER A 1 174 ? 14.602 10.366 -14.001 1.00 72.25 174 SER A O 1
ATOM 1463 N N . HIS A 1 175 ? 14.379 11.721 -15.774 1.00 75.31 175 HIS A N 1
ATOM 1464 C CA . HIS A 1 175 ? 12.982 12.079 -15.515 1.00 75.31 175 HIS A CA 1
ATOM 1465 C C . HIS A 1 175 ? 11.963 11.002 -15.896 1.00 75.31 175 HIS A C 1
ATOM 1467 O O . HIS A 1 175 ? 10.799 11.140 -15.530 1.00 75.31 175 HIS A O 1
ATOM 1473 N N . TRP A 1 176 ? 12.348 9.959 -16.635 1.00 77.69 176 TRP A N 1
ATOM 1474 C CA . TRP A 1 176 ? 11.405 8.929 -17.101 1.00 77.69 176 TRP A CA 1
ATOM 1475 C C . TRP A 1 176 ? 11.967 7.505 -17.082 1.00 77.69 176 TRP A C 1
ATOM 1477 O O . TRP A 1 176 ? 11.220 6.546 -17.262 1.00 77.69 176 TRP A O 1
ATOM 1487 N N . VAL A 1 177 ? 13.264 7.328 -16.830 1.00 80.00 177 VAL A N 1
ATOM 1488 C CA . VAL A 1 177 ? 13.937 6.021 -16.897 1.00 80.00 177 VAL A CA 1
ATOM 1489 C C . VAL A 1 177 ? 13.471 5.006 -15.843 1.00 80.00 177 VAL A C 1
ATOM 1491 O O . VAL A 1 177 ? 13.670 3.804 -16.005 1.00 80.00 177 VAL A O 1
ATOM 1494 N N . MET A 1 178 ? 12.799 5.471 -14.790 1.00 79.69 178 MET A N 1
ATOM 1495 C CA . MET A 1 178 ? 12.146 4.629 -13.783 1.00 79.69 178 MET A CA 1
ATOM 1496 C C . MET A 1 178 ? 10.764 4.092 -14.218 1.00 79.69 178 MET A C 1
ATOM 1498 O O . MET A 1 178 ? 10.158 3.288 -13.503 1.00 79.69 178 MET A O 1
ATOM 1502 N N . SER A 1 179 ? 10.264 4.491 -15.394 1.00 79.06 179 SER A N 1
ATOM 1503 C CA . SER A 1 179 ? 9.076 3.900 -16.022 1.00 79.06 179 SER A CA 1
ATOM 1504 C C . SER A 1 179 ? 9.354 2.436 -16.411 1.00 79.06 179 SER A C 1
ATOM 1506 O O . SER A 1 179 ? 10.452 2.120 -16.891 1.00 79.06 179 SER A O 1
ATOM 1508 N N . PRO A 1 180 ? 8.406 1.501 -16.209 1.00 79.00 180 PRO A N 1
ATOM 1509 C CA . PRO A 1 180 ? 6.976 1.697 -15.919 1.00 79.00 180 PRO A CA 1
ATOM 1510 C C . PRO A 1 180 ? 6.587 1.683 -14.428 1.00 79.00 180 PRO A C 1
ATOM 1512 O O . PRO A 1 180 ? 5.401 1.688 -14.111 1.00 79.00 180 PRO A O 1
ATOM 1515 N N . PHE A 1 181 ? 7.554 1.614 -13.509 1.00 80.50 181 PHE A N 1
ATOM 1516 C CA . PHE A 1 181 ? 7.279 1.416 -12.078 1.00 80.50 181 PHE A CA 1
ATOM 1517 C C . PHE A 1 181 ? 7.024 2.721 -11.322 1.00 80.50 181 PHE A C 1
ATOM 1519 O O . PHE A 1 181 ? 6.215 2.766 -10.399 1.00 80.50 181 PHE A O 1
ATOM 1526 N N . TYR A 1 182 ? 7.708 3.795 -11.714 1.00 78.69 182 TYR A N 1
ATOM 1527 C CA . TYR A 1 182 ? 7.523 5.117 -11.128 1.00 78.69 182 TYR A CA 1
ATOM 1528 C C . TYR A 1 182 ? 7.296 6.152 -12.223 1.00 78.69 182 TYR A C 1
ATOM 1530 O O . TYR A 1 182 ? 8.099 6.282 -13.143 1.00 78.69 182 TYR A O 1
ATOM 1538 N N . ASN A 1 183 ? 6.218 6.919 -12.083 1.00 70.75 183 ASN A N 1
ATOM 1539 C CA . ASN A 1 183 ? 5.831 7.941 -13.057 1.00 70.75 183 ASN A CA 1
ATOM 1540 C C . ASN A 1 183 ? 6.655 9.230 -12.909 1.00 70.75 183 ASN A C 1
ATOM 1542 O O . ASN A 1 183 ? 6.701 10.036 -13.832 1.00 70.75 183 ASN A O 1
ATOM 1546 N N . ASP A 1 184 ? 7.269 9.449 -11.740 1.00 72.75 184 ASP A N 1
ATOM 1547 C CA . ASP A 1 184 ? 8.029 10.663 -11.447 1.00 72.75 184 ASP A CA 1
ATOM 1548 C C . ASP A 1 184 ? 9.272 10.387 -10.588 1.00 72.75 184 ASP A C 1
ATOM 1550 O O . ASP A 1 184 ? 9.237 9.645 -9.600 1.00 72.75 184 ASP A O 1
ATOM 1554 N N . HIS A 1 185 ? 10.370 11.041 -10.965 1.00 75.44 185 HIS A N 1
ATOM 1555 C CA . HIS A 1 185 ? 11.679 10.956 -10.329 1.00 75.44 185 HIS A CA 1
ATOM 1556 C C . HIS A 1 185 ? 11.645 11.485 -8.891 1.00 75.44 185 HIS A C 1
ATOM 1558 O O . HIS A 1 185 ? 12.385 10.988 -8.048 1.00 75.44 185 HIS A O 1
ATOM 1564 N N . THR A 1 186 ? 10.737 12.418 -8.576 1.00 78.56 186 THR A N 1
ATOM 1565 C CA . THR A 1 186 ? 10.520 12.919 -7.210 1.00 78.56 186 THR A CA 1
ATOM 1566 C C . THR A 1 186 ? 10.008 11.820 -6.281 1.00 78.56 186 THR A C 1
ATOM 1568 O O . THR A 1 186 ? 10.484 11.680 -5.157 1.00 78.56 186 THR A O 1
ATOM 1571 N N . SER A 1 187 ? 9.046 11.016 -6.750 1.00 76.94 187 SER A N 1
ATOM 1572 C CA . SER A 1 187 ? 8.480 9.916 -5.959 1.00 76.94 187 SER A CA 1
ATOM 1573 C C . SER A 1 187 ? 9.486 8.781 -5.791 1.00 76.94 187 SER A C 1
ATOM 1575 O O . SER A 1 187 ? 9.604 8.230 -4.703 1.00 76.94 187 SER A O 1
ATOM 1577 N N . TYR A 1 188 ? 10.240 8.465 -6.846 1.00 80.19 188 TYR A N 1
ATOM 1578 C CA . TYR A 1 188 ? 11.341 7.504 -6.780 1.00 80.19 188 TYR A CA 1
ATOM 1579 C C . TYR A 1 188 ? 12.452 7.972 -5.822 1.00 80.19 188 TYR A C 1
ATOM 1581 O O . TYR A 1 188 ? 12.877 7.215 -4.953 1.00 80.19 188 TYR A O 1
ATOM 1589 N N . GLY A 1 189 ? 12.868 9.238 -5.921 1.00 76.31 189 GLY A N 1
ATOM 1590 C CA . GLY A 1 189 ? 13.912 9.832 -5.087 1.00 76.31 189 GLY A CA 1
ATOM 1591 C C . GLY A 1 189 ? 13.524 9.978 -3.616 1.00 76.31 189 GLY A C 1
ATOM 1592 O O . GLY A 1 189 ? 14.377 9.819 -2.756 1.00 76.31 189 GLY A O 1
ATOM 1593 N N . ALA A 1 190 ? 12.247 10.215 -3.303 1.00 78.81 190 ALA A N 1
ATOM 1594 C CA . ALA A 1 190 ? 11.767 10.277 -1.920 1.00 78.81 190 ALA A CA 1
ATOM 1595 C C . ALA A 1 190 ? 11.774 8.914 -1.197 1.00 78.81 190 ALA A C 1
ATOM 1597 O O . ALA A 1 190 ? 11.639 8.875 0.026 1.00 78.81 190 ALA A O 1
ATOM 1598 N N . LEU A 1 191 ? 11.868 7.806 -1.941 1.00 81.81 191 LEU A N 1
ATOM 1599 C CA . LEU A 1 191 ? 11.891 6.443 -1.399 1.00 81.81 191 LEU A CA 1
ATOM 1600 C C . LEU A 1 191 ? 13.306 5.852 -1.274 1.00 81.81 191 LEU A C 1
ATOM 1602 O O . LEU A 1 191 ? 13.450 4.819 -0.616 1.00 81.81 191 LEU A O 1
ATOM 1606 N N . LEU A 1 192 ? 14.302 6.477 -1.916 1.00 76.12 192 LEU A N 1
ATOM 1607 C CA . LEU A 1 192 ? 15.738 6.171 -1.826 1.00 76.12 192 LEU A CA 1
ATOM 1608 C C . LEU A 1 192 ? 16.342 6.726 -0.531 1.00 76.12 192 LEU A C 1
ATOM 1610 O O . LEU A 1 192 ? 17.143 5.984 0.081 1.00 76.12 192 LEU A O 1
#